Protein AF-A0ABC9C3K4-F1 (afdb_monomer_lite)

Sequence (296 aa):
MNVSYDPIVGNEQPTKSYYQRIADDFHNNKDFESNRSTKSLELRIAAIIKDCMKFQSFYEEIERRHPSGVTYQEHLSEAQARYAKASKGKTCQFIHCWLKVRHSEKFATARINVGSSRPAAKTRDINLNVPAGSQCGSQAEPQCGSQAADDEGQEVGQEKSKTARPPGRKQSKEKLKSREGEDQYMGLMKNFLEMKAQEHAMKKEIWANEMRADEQAKKTKELEESRKLQLEERKLEIEHQRLMWDQEREVMFCDVTKIDEHQRAYVMAKRAELAKAACANVGESTSVGESFVRLE

Secondary structure (DSSP, 8-state):
------TTS-S---HHHHHHHHHHHHHHH-SS-----HHHHHHHHHHHHHHHHHHHHHHHHHHHT--TT--HHHHHHHHHHHHHHTTTTPPPTTHHHHHHHTTSHHHHGGGT--S------S--------PPP------------------------------PPPPPHHHHHHTT--TTSHHHHHHHHHHHHHHHHHHHHHHHHHHHHHHHHHHHHHHHHHHHHHHHHHHHHHHHHHHHHHHHHHHHHHHHH--GGGS-HHHHHHHHHHHHHHHHHHHHHHHHHHHHGGGSS---

Organism: NCBI:txid240449

Structure (mmCIF, N/CA/C/O backbone):
data_AF-A0ABC9C3K4-F1
#
_entry.id   AF-A0ABC9C3K4-F1
#
loop_
_atom_site.group_PDB
_atom_site.id
_atom_site.type_symbol
_atom_site.label_atom_id
_atom_site.label_alt_id
_atom_site.label_comp_id
_atom_site.label_asym_id
_atom_site.label_entity_id
_atom_site.label_seq_id
_atom_site.pdbx_PDB_ins_code
_atom_site.Cartn_x
_atom_site.Cartn_y
_atom_site.Cartn_z
_atom_site.occupancy
_atom_site.B_iso_or_equiv
_atom_site.auth_seq_id
_atom_site.auth_comp_id
_atom_site.auth_asym_id
_atom_site.auth_atom_id
_atom_site.pdbx_PDB_model_num
ATOM 1 N N . MET A 1 1 ? -31.398 -14.346 10.872 1.00 44.16 1 MET A N 1
ATOM 2 C CA . MET A 1 1 ? -32.188 -14.206 12.112 1.00 44.16 1 MET A CA 1
ATOM 3 C C . MET A 1 1 ? -33.614 -13.993 11.661 1.00 44.16 1 MET A C 1
ATOM 5 O O . MET A 1 1 ? -33.909 -12.909 11.179 1.00 44.16 1 MET A O 1
ATOM 9 N N . ASN A 1 2 ? -34.444 -15.029 11.731 1.00 45.66 2 ASN A N 1
ATOM 10 C CA . ASN A 1 2 ? -35.838 -14.957 11.300 1.00 45.66 2 ASN A CA 1
ATOM 11 C C . ASN A 1 2 ? -36.694 -14.562 12.502 1.00 45.66 2 ASN A C 1
ATOM 13 O O . ASN A 1 2 ? -37.429 -15.365 13.059 1.00 45.66 2 ASN A O 1
ATOM 17 N N . VAL A 1 3 ? -36.536 -13.318 12.950 1.00 53.28 3 VAL A N 1
ATOM 18 C CA . VAL A 1 3 ? -37.468 -12.728 13.912 1.00 53.28 3 VAL A CA 1
ATOM 19 C C . VAL A 1 3 ? -38.547 -12.050 13.080 1.00 53.28 3 VAL A C 1
ATOM 21 O O . VAL A 1 3 ? -38.216 -11.273 12.188 1.00 53.28 3 VAL A O 1
ATOM 24 N N . SER A 1 4 ? -39.813 -12.392 13.325 1.00 45.34 4 SER A N 1
ATOM 25 C CA . SER A 1 4 ? -40.953 -11.799 12.619 1.00 45.34 4 SER A CA 1
ATOM 26 C C . SER A 1 4 ? -40.888 -10.266 12.662 1.00 45.34 4 SER A C 1
ATOM 28 O O . SER A 1 4 ? -40.666 -9.690 13.727 1.00 45.34 4 SER A O 1
ATOM 30 N N . TYR A 1 5 ? -41.080 -9.633 11.503 1.00 51.75 5 TYR A N 1
ATOM 31 C CA . TYR A 1 5 ? -41.207 -8.180 11.332 1.00 51.75 5 TYR A CA 1
ATOM 32 C C . TYR A 1 5 ? -42.675 -7.726 11.364 1.00 51.75 5 TYR A C 1
ATOM 34 O O . TYR A 1 5 ? -42.981 -6.605 10.969 1.00 51.75 5 TYR A O 1
ATOM 42 N N . ASP A 1 6 ? -43.586 -8.609 11.786 1.00 48.19 6 ASP A N 1
ATOM 43 C CA . ASP A 1 6 ? -45.019 -8.343 11.811 1.00 48.19 6 ASP A CA 1
ATOM 44 C C . ASP A 1 6 ? -45.365 -7.288 12.884 1.00 48.19 6 ASP A C 1
ATOM 46 O O . ASP A 1 6 ? -45.210 -7.565 14.078 1.00 48.19 6 ASP A O 1
ATOM 50 N N . PRO A 1 7 ? -45.853 -6.094 12.495 1.00 51.03 7 PRO A N 1
ATOM 51 C CA . PRO A 1 7 ? -46.238 -5.041 13.434 1.00 51.03 7 PRO A CA 1
ATOM 52 C C . PRO A 1 7 ? -47.450 -5.414 14.307 1.00 51.03 7 PRO A C 1
ATOM 54 O O . PRO A 1 7 ? -47.715 -4.728 15.293 1.00 51.03 7 PRO A O 1
ATOM 57 N N . ILE A 1 8 ? -48.178 -6.485 13.969 1.00 47.81 8 ILE A N 1
ATOM 58 C CA . ILE A 1 8 ? -49.362 -6.966 14.694 1.00 47.81 8 ILE A CA 1
ATOM 59 C C . ILE A 1 8 ? -48.955 -7.853 15.884 1.00 47.81 8 ILE A C 1
ATOM 61 O O . ILE A 1 8 ? -49.613 -7.850 16.926 1.00 47.81 8 ILE A O 1
ATOM 65 N N . VAL A 1 9 ? -47.831 -8.570 15.785 1.00 50.03 9 VAL A N 1
ATOM 66 C CA . VAL A 1 9 ? -47.288 -9.387 16.881 1.00 50.03 9 VAL A CA 1
ATOM 67 C C . VAL A 1 9 ? -46.387 -8.500 17.741 1.00 50.03 9 VAL A C 1
ATOM 69 O O . VAL A 1 9 ? -45.177 -8.426 17.553 1.00 50.03 9 VAL A O 1
ATOM 72 N N . GLY A 1 10 ? -47.023 -7.783 18.667 1.00 45.50 10 GLY A N 1
ATOM 73 C CA . GLY A 1 10 ? -46.473 -6.663 19.429 1.00 45.50 10 GLY A CA 1
ATOM 74 C C . GLY A 1 10 ? -45.020 -6.766 19.922 1.00 45.50 10 GLY A C 1
ATOM 75 O O . GLY A 1 10 ? -44.546 -7.789 20.420 1.00 45.50 10 GLY A O 1
ATOM 76 N N . ASN A 1 11 ? -44.376 -5.597 19.875 1.00 49.66 11 ASN A N 1
ATOM 77 C CA . ASN A 1 11 ? -43.044 -5.196 20.353 1.00 49.66 11 ASN A CA 1
ATOM 78 C C . ASN A 1 11 ? -42.780 -5.433 21.868 1.00 49.66 11 ASN A C 1
ATOM 80 O O . ASN A 1 11 ? -41.722 -5.084 22.380 1.00 49.66 11 ASN A O 1
ATOM 84 N N . GLU A 1 12 ? -43.730 -6.043 22.583 1.00 49.16 12 GLU A N 1
ATOM 85 C CA . GLU A 1 12 ? -43.778 -6.251 24.041 1.00 49.16 12 GLU A CA 1
ATOM 86 C C . GLU A 1 12 ? -43.581 -7.740 24.402 1.00 49.16 12 GLU A C 1
ATOM 88 O O . GLU A 1 12 ? -44.211 -8.294 25.302 1.00 49.16 12 GLU A O 1
ATOM 93 N N . GLN A 1 13 ? -42.725 -8.449 23.666 1.00 55.06 13 GLN A N 1
ATOM 94 C CA . GLN A 1 13 ? -42.352 -9.812 24.043 1.00 55.06 13 GLN A CA 1
ATOM 95 C C . GLN A 1 13 ? -41.393 -9.743 25.240 1.00 55.06 13 GLN A C 1
ATOM 97 O O . GLN A 1 13 ? -40.360 -9.075 25.127 1.00 55.06 13 GLN A O 1
ATOM 102 N N . PRO A 1 14 ? -41.670 -10.421 26.374 1.00 63.53 14 PRO A N 1
ATOM 103 C CA . PRO A 1 14 ? -40.763 -10.386 27.514 1.00 63.53 14 PRO A CA 1
ATOM 104 C C . PRO A 1 14 ? -39.366 -10.818 27.059 1.00 63.53 14 PRO A C 1
ATOM 106 O O . PRO A 1 14 ? -39.221 -11.824 26.372 1.00 63.53 14 PRO A O 1
ATOM 109 N N . THR A 1 15 ? -38.315 -10.089 27.443 1.00 60.28 15 THR A N 1
ATOM 110 C CA . THR A 1 15 ? -36.929 -10.321 26.980 1.00 60.28 15 THR A CA 1
ATOM 111 C C . THR A 1 15 ? -36.491 -11.788 27.097 1.00 60.28 15 THR A C 1
ATOM 113 O O . THR A 1 15 ? -35.749 -12.299 26.257 1.00 60.28 15 THR A O 1
ATOM 116 N N . LYS A 1 16 ? -37.018 -12.502 28.103 1.00 62.31 16 LYS A N 1
ATOM 117 C CA . LYS A 1 16 ? -36.832 -13.948 28.287 1.00 62.31 16 LYS A CA 1
ATOM 118 C C . LYS A 1 16 ? -37.413 -14.788 27.133 1.00 62.31 16 LYS A C 1
ATOM 120 O O . LYS A 1 16 ? -36.739 -15.713 26.698 1.00 62.31 16 LYS A O 1
ATOM 125 N N . SER A 1 17 ? -38.592 -14.460 26.591 1.00 73.25 17 SER A N 1
ATOM 126 C CA . SER A 1 17 ? -39.189 -15.167 25.441 1.00 73.25 17 SER A CA 1
ATOM 127 C C . SER A 1 17 ? -38.456 -14.885 24.126 1.00 73.25 17 SER A C 1
ATOM 129 O O . SER A 1 17 ? -38.426 -15.733 23.238 1.00 73.25 17 SER A O 1
ATOM 131 N N . TYR A 1 18 ? -37.829 -13.713 23.978 1.00 78.25 18 TYR A N 1
ATOM 132 C CA . TYR A 1 18 ? -37.004 -13.399 22.807 1.00 78.25 18 TYR A CA 1
ATOM 133 C C . TYR A 1 18 ? -35.744 -14.267 22.742 1.00 78.25 18 TYR A C 1
ATOM 135 O O . TYR A 1 18 ? -35.514 -14.941 21.739 1.00 78.25 18 TYR A O 1
ATOM 143 N N . TYR A 1 19 ? -34.951 -14.299 23.817 1.00 82.44 19 TYR A N 1
ATOM 144 C CA . TYR A 1 19 ? -33.742 -15.124 23.830 1.00 82.44 19 TYR A CA 1
ATOM 145 C C . TYR A 1 19 ? -34.053 -16.616 23.842 1.00 82.44 19 TYR A C 1
ATOM 147 O O . TYR A 1 19 ? -33.270 -17.375 23.279 1.00 82.44 19 TYR A O 1
ATOM 155 N N . GLN A 1 20 ? -35.191 -17.030 24.408 1.00 84.81 20 GLN A N 1
ATOM 156 C CA . GLN A 1 20 ? -35.626 -18.421 24.324 1.00 84.81 20 GLN A CA 1
ATOM 157 C C . GLN A 1 20 ? -35.874 -18.841 22.873 1.00 84.81 20 GLN A C 1
ATOM 159 O O . GLN A 1 20 ? -35.292 -19.823 22.438 1.00 84.81 20 GLN A O 1
ATOM 164 N N . ARG A 1 21 ? -36.598 -18.034 22.084 1.00 84.06 21 ARG A N 1
ATOM 165 C CA . ARG A 1 21 ? -36.785 -18.293 20.645 1.00 84.06 21 ARG A CA 1
ATOM 166 C C . ARG A 1 21 ? -35.460 -18.383 19.890 1.00 84.06 21 ARG A C 1
ATOM 168 O O . ARG A 1 21 ? -35.282 -19.268 19.068 1.00 84.06 21 ARG A O 1
ATOM 175 N N . ILE A 1 22 ? -34.508 -17.499 20.197 1.00 83.62 22 ILE A N 1
ATOM 176 C CA . ILE A 1 22 ? -33.168 -17.569 19.596 1.00 83.62 22 ILE A CA 1
ATOM 177 C C . ILE A 1 22 ? -32.429 -18.845 20.014 1.00 83.62 22 ILE A C 1
ATOM 179 O O . ILE A 1 22 ? -31.698 -19.412 19.205 1.00 83.62 22 ILE A O 1
ATOM 183 N N . ALA A 1 23 ? -32.574 -19.279 21.266 1.00 87.19 23 ALA A N 1
ATOM 184 C CA . ALA A 1 23 ? -31.963 -20.509 21.751 1.00 87.19 23 ALA A CA 1
ATOM 185 C C . ALA A 1 23 ? -32.563 -21.739 21.061 1.00 87.19 23 ALA A C 1
ATOM 187 O O . ALA A 1 23 ? -31.809 -22.603 20.614 1.00 87.19 23 ALA A O 1
ATOM 188 N N . ASP A 1 24 ? -33.885 -21.777 20.908 1.00 86.44 24 ASP A N 1
ATOM 189 C CA . ASP A 1 24 ? -34.595 -22.842 20.205 1.00 86.44 24 ASP A CA 1
ATOM 190 C C . ASP A 1 24 ? -34.161 -22.884 18.728 1.00 86.44 24 ASP A C 1
ATOM 192 O O . ASP A 1 24 ? -33.704 -23.919 18.246 1.00 86.44 24 ASP A O 1
ATOM 196 N N . ASP A 1 25 ? -34.156 -21.737 18.036 1.00 86.00 25 ASP A N 1
ATOM 197 C CA . ASP A 1 25 ? -33.650 -21.612 16.661 1.00 86.00 25 ASP A CA 1
ATOM 198 C C . ASP A 1 25 ? -32.184 -22.046 16.536 1.00 86.00 25 ASP A C 1
ATOM 200 O O . ASP A 1 25 ? -31.804 -22.710 15.570 1.00 86.00 25 ASP A O 1
ATOM 204 N N . PHE A 1 26 ? -31.337 -21.678 17.498 1.00 87.25 26 PHE A N 1
ATOM 205 C CA . PHE A 1 26 ? -29.936 -22.086 17.520 1.00 87.25 26 PHE A CA 1
ATOM 206 C C . PHE A 1 26 ? -29.801 -23.604 17.664 1.00 87.25 26 PHE A C 1
ATOM 208 O O . PHE A 1 26 ? -28.981 -24.211 16.980 1.00 87.25 26 PHE A O 1
ATOM 215 N N . HIS A 1 27 ? -30.599 -24.232 18.528 1.00 88.12 27 HIS A N 1
ATOM 216 C CA . HIS A 1 27 ? -30.552 -25.676 18.734 1.00 88.12 27 HIS A CA 1
ATOM 217 C C . HIS A 1 27 ? -31.170 -26.481 17.591 1.00 88.12 27 HIS A C 1
ATOM 219 O O . HIS A 1 27 ? -30.694 -27.586 17.341 1.00 88.12 27 HIS A O 1
ATOM 225 N N . ASN A 1 28 ? -32.143 -25.917 16.877 1.00 88.94 28 ASN A N 1
ATOM 226 C CA . ASN A 1 28 ? -32.756 -26.533 15.702 1.00 88.94 28 ASN A CA 1
ATOM 227 C C . ASN A 1 28 ? -31.859 -26.462 14.455 1.00 88.94 28 ASN A C 1
ATOM 229 O O . ASN A 1 28 ? -31.940 -27.336 13.600 1.00 88.94 28 ASN A O 1
ATOM 233 N N . ASN A 1 29 ? -31.005 -25.436 14.349 1.00 84.44 29 ASN A N 1
ATOM 234 C CA . ASN A 1 29 ? -30.180 -25.181 13.160 1.00 84.44 29 ASN A CA 1
ATOM 235 C C . ASN A 1 29 ? -28.677 -25.450 13.357 1.00 84.44 29 ASN A C 1
ATOM 237 O O . ASN A 1 29 ? -27.891 -25.188 12.446 1.00 84.44 29 ASN A O 1
ATOM 241 N N . LYS A 1 30 ? -28.243 -25.914 14.537 1.00 85.12 30 LYS A N 1
ATOM 242 C CA . LYS A 1 30 ? -26.834 -26.269 14.771 1.00 85.12 30 LYS A CA 1
ATOM 243 C C . LYS A 1 30 ? -26.491 -27.573 14.045 1.00 85.12 30 LYS A C 1
ATOM 245 O O . LYS A 1 30 ? -27.219 -28.554 14.136 1.00 85.12 30 LYS A O 1
ATOM 250 N N . ASP A 1 31 ? -25.334 -27.593 13.403 1.00 89.81 31 ASP A N 1
ATOM 251 C CA . ASP A 1 31 ? -24.697 -28.777 12.818 1.00 89.81 31 ASP A CA 1
ATOM 252 C C . ASP A 1 31 ? -23.664 -29.417 13.770 1.00 89.81 31 ASP A C 1
ATOM 254 O O . ASP A 1 31 ? -23.006 -30.392 13.419 1.00 89.81 31 ASP A O 1
ATOM 258 N N . PHE A 1 32 ? -23.533 -28.886 14.993 1.00 88.75 32 PHE A N 1
ATOM 259 C CA . PHE A 1 32 ? -22.561 -29.318 15.999 1.00 88.75 32 PHE A CA 1
ATOM 260 C C . PHE A 1 32 ? -23.188 -29.556 17.378 1.00 88.75 32 PHE A C 1
ATOM 262 O O . PHE A 1 32 ? -24.219 -28.978 17.743 1.00 88.75 32 PHE A O 1
ATOM 269 N N . GLU A 1 33 ? -22.523 -30.369 18.201 1.00 84.56 33 GLU A N 1
ATOM 270 C CA . GLU A 1 33 ? -22.936 -30.601 19.583 1.00 84.56 33 GLU A CA 1
ATOM 271 C C . GLU A 1 33 ? -22.709 -29.355 20.451 1.00 84.56 33 GLU A C 1
ATOM 273 O O . GLU A 1 33 ? -21.605 -28.831 20.596 1.00 84.56 33 GLU A O 1
ATOM 278 N N . SER A 1 34 ? -23.792 -28.850 21.039 1.00 86.12 34 SER A N 1
ATOM 279 C CA . SER A 1 34 ? -23.776 -27.672 21.905 1.00 86.12 34 SER A CA 1
ATOM 280 C C . SER A 1 34 ? -24.919 -27.736 22.901 1.00 86.12 34 SER A C 1
ATOM 282 O O . SER A 1 34 ? -26.080 -27.866 22.503 1.00 86.12 34 SER A O 1
ATOM 284 N N . ASN A 1 35 ? -24.585 -27.595 24.179 1.00 87.50 35 ASN A N 1
ATOM 285 C CA . ASN A 1 35 ? -25.495 -27.544 25.325 1.00 87.50 35 ASN A CA 1
ATOM 286 C C . ASN A 1 35 ? -25.554 -26.134 25.950 1.00 87.50 35 ASN A C 1
ATOM 288 O O . ASN A 1 35 ? -25.806 -25.979 27.144 1.00 87.50 35 ASN A O 1
ATOM 292 N N . ARG A 1 36 ? -25.266 -25.088 25.161 1.00 85.69 36 ARG A N 1
ATOM 293 C CA . ARG A 1 36 ? -25.289 -23.696 25.637 1.00 85.69 36 ARG A CA 1
ATOM 294 C C . ARG A 1 36 ? -26.679 -23.318 26.132 1.00 85.69 36 ARG A C 1
ATOM 296 O O . ARG A 1 36 ? -27.643 -23.424 25.391 1.00 85.69 36 ARG A O 1
ATOM 303 N N . SER A 1 37 ? -26.757 -22.796 27.352 1.00 90.81 37 SER A N 1
ATOM 304 C CA . SER A 1 37 ? -28.009 -22.267 27.893 1.00 90.81 37 SER A CA 1
ATOM 305 C C . SER A 1 37 ? -28.441 -20.982 27.181 1.00 90.81 37 SER A C 1
ATOM 307 O O . SER A 1 37 ? -27.606 -20.231 26.662 1.00 90.81 37 SER A O 1
ATOM 309 N N . THR A 1 38 ? -29.735 -20.662 27.259 1.00 88.44 38 THR A N 1
ATOM 310 C CA . THR A 1 38 ? -30.315 -19.396 26.782 1.00 88.44 38 THR A CA 1
ATOM 311 C C . THR A 1 38 ? -29.519 -18.184 27.273 1.00 88.44 38 THR A C 1
ATOM 313 O O . THR A 1 38 ? -29.202 -17.286 26.494 1.00 88.44 38 THR A O 1
ATOM 316 N N . LYS A 1 39 ? -29.088 -18.191 28.545 1.00 88.69 39 LYS A N 1
ATOM 317 C CA . LYS A 1 39 ? -28.288 -17.100 29.123 1.00 88.69 39 LYS A CA 1
ATOM 318 C C . LYS A 1 39 ? -26.886 -16.998 28.518 1.00 88.69 39 LYS A C 1
ATOM 320 O O . LYS A 1 39 ? -26.376 -15.898 28.320 1.00 88.69 39 LYS A O 1
ATOM 325 N N . SER A 1 40 ? -26.258 -18.130 28.202 1.00 90.62 40 SER A N 1
ATOM 326 C CA . SER A 1 40 ? -24.957 -18.148 27.524 1.00 90.62 40 SER A CA 1
ATOM 327 C C . SER A 1 40 ? -25.054 -17.570 26.110 1.00 90.62 40 SER A C 1
ATOM 329 O O . SER A 1 40 ? -24.192 -16.790 25.697 1.00 90.62 40 SER A O 1
ATOM 331 N N . LEU A 1 41 ? -26.117 -17.920 25.378 1.00 88.94 41 LEU A N 1
ATOM 332 C CA . LEU A 1 41 ? -26.376 -17.398 24.036 1.00 88.94 41 LEU A CA 1
ATOM 333 C C . LEU A 1 41 ? -26.679 -15.899 24.066 1.00 88.94 41 LEU A C 1
ATOM 335 O O . LEU A 1 41 ? -26.097 -15.157 23.280 1.00 88.94 41 LEU A O 1
ATOM 339 N N . GLU A 1 42 ? -27.497 -15.446 25.016 1.00 88.12 42 GLU A N 1
ATOM 340 C CA . GLU A 1 42 ? -27.771 -14.026 25.255 1.00 88.12 42 GLU A CA 1
ATOM 341 C C . GLU A 1 42 ? -26.473 -13.225 25.440 1.00 88.12 42 GLU A C 1
ATOM 343 O O . GLU A 1 42 ? -26.224 -12.268 24.705 1.00 88.12 42 GLU A O 1
ATOM 348 N N . LEU A 1 43 ? -25.611 -13.637 26.378 1.00 89.50 43 LEU A N 1
ATOM 349 C CA . LEU A 1 43 ? -24.346 -12.943 26.650 1.00 89.50 43 LEU A CA 1
ATOM 350 C C . LEU A 1 43 ? -23.431 -12.919 25.422 1.00 89.50 43 LEU A C 1
ATOM 352 O O . LEU A 1 43 ? -22.780 -11.909 25.142 1.00 89.50 43 LEU A O 1
ATOM 356 N N . ARG A 1 44 ? -23.393 -14.019 24.662 1.00 90.50 44 ARG A N 1
ATOM 357 C CA . ARG A 1 44 ? -22.579 -14.109 23.449 1.00 90.50 44 ARG A CA 1
ATOM 358 C C . ARG A 1 44 ? -23.098 -13.193 22.344 1.00 90.50 44 ARG A C 1
ATOM 360 O O . ARG A 1 44 ? -22.301 -12.508 21.710 1.00 90.50 44 ARG A O 1
ATOM 367 N N . ILE A 1 45 ? -24.409 -13.148 22.129 1.00 88.44 45 ILE A N 1
ATOM 368 C CA . ILE A 1 45 ? -25.034 -12.259 21.144 1.00 88.44 45 ILE A CA 1
ATOM 369 C C . ILE A 1 45 ? -24.815 -10.798 21.537 1.00 88.44 45 ILE A C 1
ATOM 371 O O . ILE A 1 45 ? -24.442 -9.997 20.684 1.00 88.44 45 ILE A O 1
ATOM 375 N N . ALA A 1 46 ? -24.959 -10.457 22.820 1.00 88.50 46 ALA A N 1
ATOM 376 C CA . ALA A 1 46 ? -24.684 -9.111 23.313 1.00 88.50 46 ALA A CA 1
ATOM 377 C C . ALA A 1 46 ? -23.234 -8.679 23.026 1.00 88.50 46 ALA A C 1
ATOM 379 O O . ALA A 1 46 ? -23.005 -7.563 22.558 1.00 88.50 46 ALA A O 1
ATOM 380 N N . ALA A 1 47 ? -22.259 -9.571 23.234 1.00 89.62 47 ALA A N 1
ATOM 381 C CA . ALA A 1 47 ? -20.860 -9.308 22.897 1.00 89.62 47 ALA A CA 1
ATOM 382 C C . ALA A 1 47 ? -20.649 -9.099 21.386 1.00 89.62 47 ALA A C 1
ATOM 384 O O . ALA A 1 47 ? -19.995 -8.135 20.992 1.00 89.62 47 ALA A O 1
ATOM 385 N N . ILE A 1 48 ? -21.251 -9.947 20.542 1.00 90.31 48 ILE A N 1
ATOM 386 C CA . ILE A 1 48 ? -21.175 -9.820 19.077 1.00 90.31 48 ILE A CA 1
ATOM 387 C C . ILE A 1 48 ? -21.759 -8.481 18.621 1.00 90.31 48 ILE A C 1
ATOM 389 O O . ILE A 1 48 ? -21.118 -7.766 17.853 1.00 90.31 48 ILE A O 1
ATOM 393 N N . ILE A 1 49 ? -22.952 -8.122 19.104 1.00 87.94 49 ILE A N 1
ATOM 394 C CA . ILE A 1 49 ? -23.612 -6.859 18.755 1.00 87.94 49 ILE A CA 1
ATOM 395 C C . ILE A 1 49 ? -22.743 -5.678 19.185 1.00 87.94 49 ILE A C 1
ATOM 397 O O . ILE A 1 49 ? -22.530 -4.767 18.390 1.00 87.94 49 ILE A O 1
ATOM 401 N N . LYS A 1 50 ? -22.201 -5.701 20.407 1.00 89.44 50 LYS A N 1
ATOM 402 C CA . LYS A 1 50 ? -21.331 -4.636 20.920 1.00 89.44 50 LYS A CA 1
ATOM 403 C C . LYS A 1 50 ? -20.111 -4.412 20.025 1.00 89.44 50 LYS A C 1
ATOM 405 O O . LYS A 1 50 ? -19.826 -3.270 19.662 1.00 89.44 50 LYS A O 1
ATOM 410 N N . ASP A 1 51 ? -19.424 -5.483 19.642 1.00 89.19 51 ASP A N 1
ATOM 411 C CA . ASP A 1 51 ? -18.260 -5.401 18.758 1.00 89.19 51 ASP A CA 1
ATOM 412 C C . ASP A 1 51 ? -18.651 -4.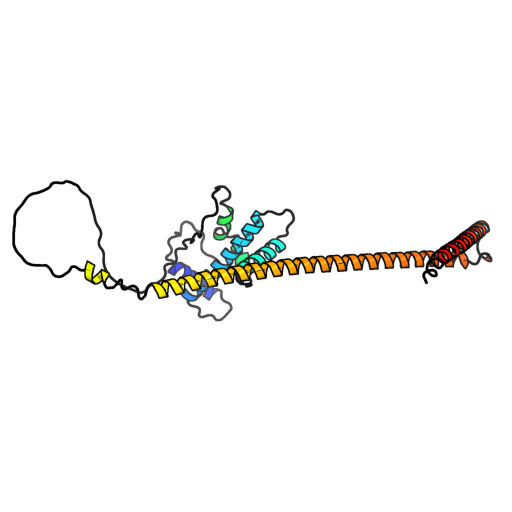932 17.348 1.00 89.19 51 ASP A C 1
ATOM 414 O O . ASP A 1 51 ? -17.982 -4.063 16.783 1.00 89.19 51 ASP A O 1
ATOM 418 N N . CYS A 1 52 ? -19.774 -5.421 16.805 1.00 89.81 52 CYS A N 1
ATOM 419 C CA . CYS A 1 52 ? -20.300 -4.981 15.509 1.00 89.81 52 CYS A CA 1
ATOM 420 C C . CYS A 1 52 ? -20.662 -3.489 15.511 1.00 89.81 52 CYS A C 1
ATOM 422 O O . CYS A 1 52 ? -20.330 -2.787 14.560 1.00 89.81 52 CYS A O 1
ATOM 424 N N . MET A 1 53 ? -21.302 -2.984 16.569 1.00 88.81 53 MET A N 1
ATOM 425 C CA . MET A 1 53 ? -21.671 -1.567 16.698 1.00 88.81 53 MET A CA 1
ATOM 426 C C . MET A 1 53 ? -20.439 -0.672 16.835 1.00 88.81 53 MET A C 1
ATOM 428 O O . MET A 1 53 ? -20.349 0.379 16.202 1.00 88.81 53 MET A O 1
ATOM 432 N N . LYS A 1 54 ? -19.447 -1.107 17.620 1.00 89.88 54 LYS A N 1
ATOM 433 C CA . LYS A 1 54 ? -18.173 -0.394 17.736 1.00 89.88 54 LYS A CA 1
ATOM 434 C C . LYS A 1 54 ? -17.468 -0.319 16.379 1.00 89.88 54 LYS A C 1
ATOM 436 O O . LYS A 1 54 ? -16.989 0.747 16.005 1.00 89.88 54 LYS A O 1
ATOM 441 N N . PHE A 1 55 ? -17.443 -1.413 15.620 1.00 91.00 55 PHE A N 1
ATOM 442 C CA . PHE A 1 55 ? -16.870 -1.418 14.275 1.00 91.00 55 PHE A CA 1
ATOM 443 C C . PHE A 1 55 ? -17.650 -0.517 13.304 1.00 91.00 55 PHE A C 1
ATOM 445 O O . PHE A 1 55 ? -17.039 0.298 12.614 1.00 91.00 55 PHE A O 1
ATOM 452 N N . GLN A 1 56 ? -18.986 -0.596 13.321 1.00 90.31 56 GLN A N 1
ATOM 453 C CA . GLN A 1 56 ? -19.872 0.255 12.521 1.00 90.31 56 GLN A CA 1
ATOM 454 C C . GLN A 1 56 ? -19.573 1.744 12.738 1.00 90.31 56 GLN A C 1
ATOM 456 O O . GLN A 1 56 ? -19.446 2.473 11.761 1.00 90.31 56 GLN A O 1
ATOM 461 N N . SER A 1 57 ? -19.369 2.186 13.985 1.00 88.06 57 SER A N 1
ATOM 462 C CA . SER A 1 57 ? -19.080 3.603 14.259 1.00 88.06 57 SER A CA 1
ATOM 463 C C . SER A 1 57 ? -17.799 4.119 13.589 1.00 88.06 57 SER A C 1
ATOM 465 O O . SER A 1 57 ? -17.773 5.259 13.127 1.00 88.06 57 SER A O 1
ATOM 467 N N . PHE A 1 58 ? -16.752 3.290 13.479 1.00 90.94 58 PHE A N 1
ATOM 468 C CA . PHE A 1 58 ? -15.520 3.675 12.782 1.00 90.94 58 PHE A CA 1
ATOM 469 C C . PHE A 1 58 ? -15.716 3.682 11.273 1.00 90.94 58 PHE A C 1
ATOM 471 O O . PHE A 1 58 ? -15.245 4.588 10.591 1.00 90.94 58 PHE A O 1
ATOM 478 N N . TYR A 1 59 ? -16.419 2.675 10.761 1.00 88.19 59 TYR A N 1
ATOM 479 C CA . TYR A 1 59 ? -16.696 2.554 9.340 1.00 88.19 59 TYR A CA 1
ATOM 480 C C . TYR A 1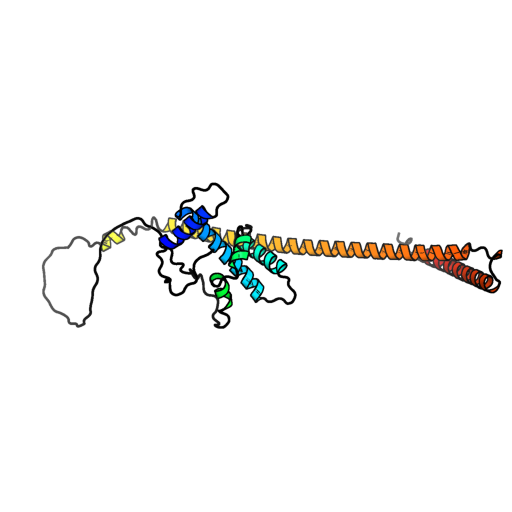 59 ? -17.560 3.727 8.831 1.00 88.19 59 TYR A C 1
ATOM 482 O O . TYR A 1 59 ? -17.242 4.322 7.806 1.00 88.19 59 TYR A O 1
ATOM 490 N N . GLU A 1 60 ? -18.575 4.152 9.587 1.00 87.75 60 GLU A N 1
ATOM 491 C CA . GLU A 1 60 ? -19.383 5.340 9.268 1.00 87.75 60 GLU A CA 1
ATOM 492 C C . GLU A 1 60 ? -18.582 6.643 9.314 1.00 87.75 60 GLU A C 1
ATOM 494 O O . GLU A 1 60 ? -18.836 7.563 8.540 1.00 87.75 60 GLU A O 1
ATOM 499 N N . GLU A 1 61 ? -17.613 6.752 10.224 1.00 87.06 61 GLU A N 1
ATOM 500 C CA . GLU A 1 61 ? -16.728 7.914 10.284 1.00 87.06 61 GLU A CA 1
ATOM 501 C C . GLU A 1 61 ? -15.829 8.020 9.050 1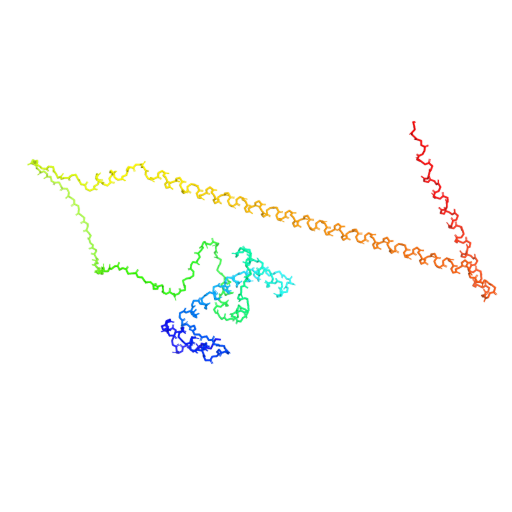.00 87.06 61 GLU A C 1
ATOM 503 O O . GLU A 1 61 ? -15.547 9.120 8.570 1.00 87.06 61 GLU A O 1
ATOM 508 N N . ILE A 1 62 ? -15.404 6.875 8.521 1.00 86.25 62 ILE A N 1
ATOM 509 C CA . ILE A 1 62 ? -14.639 6.799 7.281 1.00 86.25 62 ILE A CA 1
ATOM 510 C C . ILE A 1 62 ? -15.531 7.165 6.097 1.00 86.25 62 ILE A C 1
ATOM 512 O O . ILE A 1 62 ? -15.151 8.054 5.338 1.00 86.25 62 ILE A O 1
ATOM 516 N N . GLU A 1 63 ? -16.726 6.571 5.997 1.00 83.50 63 GLU A N 1
ATOM 517 C CA . GLU A 1 63 ? -17.688 6.901 4.940 1.00 83.50 63 GLU A CA 1
ATOM 518 C C . GLU A 1 63 ? -18.019 8.398 4.933 1.00 83.50 63 GLU A C 1
ATOM 520 O O . GLU A 1 63 ? -17.985 9.003 3.872 1.00 83.50 63 GLU A O 1
ATOM 525 N N . ARG A 1 64 ? -18.229 9.027 6.100 1.00 84.88 64 ARG A N 1
ATOM 526 C CA . ARG A 1 64 ? -18.568 10.459 6.210 1.00 84.88 64 ARG A CA 1
ATOM 527 C C . ARG A 1 64 ? -17.486 11.402 5.687 1.00 84.88 64 ARG A C 1
ATOM 529 O O . ARG A 1 64 ? -17.799 12.523 5.299 1.00 84.88 64 ARG A O 1
ATOM 536 N N . ARG A 1 65 ? -16.212 10.998 5.697 1.00 82.19 65 ARG A N 1
ATOM 537 C CA . ARG A 1 65 ? -15.138 11.828 5.123 1.00 82.19 65 ARG A CA 1
ATOM 538 C C . ARG A 1 65 ? -15.203 11.881 3.594 1.00 82.19 65 ARG A C 1
ATOM 540 O O . ARG A 1 65 ? -14.595 12.780 3.030 1.00 82.19 65 ARG A O 1
ATOM 547 N N . HIS A 1 66 ? -15.923 10.949 2.957 1.00 64.50 66 HIS A N 1
ATOM 548 C CA . HIS A 1 66 ? -16.162 10.861 1.512 1.00 64.50 66 HIS A CA 1
ATOM 549 C C . HIS A 1 66 ? -14.952 11.235 0.620 1.00 64.50 66 HIS A C 1
ATOM 551 O O . HIS A 1 66 ? -15.098 12.079 -0.265 1.00 64.50 66 HIS A O 1
ATOM 557 N N . PRO A 1 67 ? -13.753 10.642 0.802 1.00 66.56 67 PRO A N 1
ATOM 558 C CA . PRO A 1 67 ? -12.672 10.844 -0.157 1.00 66.56 67 PRO A CA 1
ATOM 559 C C . PRO A 1 67 ? -13.041 10.178 -1.493 1.00 66.56 67 PRO A C 1
ATOM 561 O O . PRO A 1 67 ? -13.227 8.962 -1.570 1.00 66.56 67 PRO A O 1
ATOM 564 N N . SER A 1 68 ? -13.187 10.978 -2.549 1.00 63.88 68 SER A N 1
ATOM 565 C CA . SER A 1 68 ? -13.482 10.487 -3.898 1.00 63.88 68 SER A CA 1
ATOM 566 C C . SER A 1 68 ? -12.438 9.460 -4.348 1.00 63.88 68 SER A C 1
ATOM 568 O O . SER A 1 68 ? -11.242 9.725 -4.278 1.00 63.88 68 SER A O 1
ATOM 570 N N . GLY A 1 69 ? -12.893 8.302 -4.835 1.00 65.44 69 GLY A N 1
ATOM 571 C CA . GLY A 1 69 ? -12.030 7.272 -5.426 1.00 65.44 69 GLY A CA 1
ATOM 572 C C . GLY A 1 69 ? -11.522 6.180 -4.478 1.00 65.44 69 GLY A C 1
ATOM 573 O O . GLY A 1 69 ? -10.822 5.289 -4.945 1.00 65.44 69 GLY A O 1
ATOM 574 N N . VAL A 1 70 ? -11.887 6.194 -3.190 1.00 73.19 70 VAL A N 1
ATOM 575 C CA . VAL A 1 70 ? -11.490 5.133 -2.244 1.00 73.19 70 VAL A CA 1
ATOM 576 C C . VAL A 1 70 ? -12.389 3.905 -2.386 1.00 73.19 70 VAL A C 1
ATOM 578 O O . VAL A 1 70 ? -13.621 3.990 -2.384 1.00 73.19 70 VAL A O 1
ATOM 581 N N . THR A 1 71 ? -11.762 2.741 -2.518 1.00 78.88 71 THR A N 1
ATOM 582 C CA . THR A 1 71 ? -12.445 1.460 -2.696 1.00 78.88 71 THR A CA 1
ATOM 583 C C . THR A 1 71 ? -13.072 0.963 -1.388 1.00 78.88 71 THR A C 1
ATOM 585 O O . THR A 1 71 ? -12.635 1.271 -0.277 1.00 78.88 71 THR A O 1
ATOM 588 N N . TYR A 1 72 ? -14.094 0.110 -1.498 1.00 77.94 72 TYR A N 1
ATOM 589 C CA . TYR A 1 72 ? -14.741 -0.519 -0.338 1.00 77.94 72 TYR A CA 1
ATOM 590 C C . TYR A 1 72 ? -13.754 -1.272 0.575 1.00 77.94 72 TYR A C 1
ATOM 592 O O . TYR A 1 72 ? -13.876 -1.249 1.802 1.00 77.94 72 TYR A O 1
ATOM 600 N N . GLN A 1 73 ? -12.763 -1.935 -0.025 1.00 79.38 73 GLN A N 1
ATOM 601 C CA . GLN A 1 73 ? -11.750 -2.702 0.695 1.00 79.38 73 GLN A CA 1
ATOM 602 C C . GLN A 1 73 ? -10.829 -1.794 1.521 1.00 79.38 73 GLN A C 1
ATOM 604 O O . GLN A 1 73 ? -10.456 -2.147 2.643 1.00 79.38 73 GLN A O 1
ATOM 609 N N . GLU A 1 74 ? -10.508 -0.607 1.013 1.00 85.19 74 GLU A N 1
ATOM 610 C CA . GLU A 1 74 ? -9.711 0.390 1.731 1.00 85.19 74 GLU A CA 1
ATOM 611 C C . GLU A 1 74 ? -10.478 0.961 2.927 1.00 85.19 74 GLU A C 1
ATOM 613 O O . GLU A 1 74 ? -9.920 1.031 4.022 1.00 85.19 74 GLU A O 1
ATOM 618 N N . HIS A 1 75 ? -11.780 1.245 2.784 1.00 85.31 75 HIS A N 1
ATOM 619 C CA . HIS A 1 75 ? -12.623 1.627 3.925 1.00 85.31 75 HIS A CA 1
ATOM 620 C C . HIS A 1 75 ? -12.649 0.553 5.016 1.00 85.31 75 HIS A C 1
ATOM 622 O O . HIS A 1 75 ? -12.597 0.866 6.208 1.00 85.31 75 HIS A O 1
ATOM 628 N N . LEU A 1 76 ? -12.713 -0.723 4.626 1.00 86.06 76 LEU A N 1
ATOM 629 C CA . LEU A 1 76 ? -12.706 -1.832 5.575 1.00 86.06 76 LEU A CA 1
ATOM 630 C C . LEU A 1 76 ? -11.363 -1.937 6.312 1.00 86.06 76 LEU A C 1
ATOM 632 O O . LEU A 1 76 ? -11.340 -2.113 7.533 1.00 86.06 76 LEU A O 1
ATOM 636 N N . SER A 1 77 ? -10.264 -1.780 5.576 1.00 86.94 77 SER A N 1
ATOM 637 C CA . SER A 1 77 ? -8.899 -1.847 6.104 1.00 86.94 77 SER A CA 1
ATOM 638 C C . SER A 1 77 ? -8.624 -0.688 7.067 1.00 86.94 77 SER A C 1
ATOM 640 O O . SER A 1 77 ? -8.106 -0.890 8.168 1.00 86.94 77 SER A O 1
ATOM 642 N N . GLU A 1 78 ? -9.063 0.525 6.721 1.00 89.62 78 GLU A N 1
ATOM 643 C CA . GLU A 1 78 ? -8.953 1.684 7.607 1.00 89.62 78 GLU A CA 1
ATOM 644 C C . GLU A 1 78 ? -9.835 1.529 8.861 1.00 89.62 78 GLU A C 1
ATOM 646 O O . GLU A 1 78 ? -9.393 1.830 9.975 1.00 89.62 78 GLU A O 1
ATOM 651 N N . ALA A 1 79 ? -11.057 0.999 8.726 1.00 90.19 79 ALA A N 1
ATOM 652 C CA . ALA A 1 79 ? -11.946 0.758 9.865 1.00 90.19 79 ALA A CA 1
ATOM 653 C C . ALA A 1 79 ? -11.338 -0.251 10.852 1.00 90.19 79 ALA A C 1
ATOM 655 O O . ALA A 1 79 ? -11.404 -0.055 12.069 1.00 90.19 79 ALA A O 1
ATOM 656 N N . GLN A 1 80 ? -10.686 -1.301 10.343 1.00 90.31 80 GLN A N 1
ATOM 657 C CA . GLN A 1 80 ? -9.942 -2.261 11.159 1.00 90.31 80 GLN A CA 1
ATOM 658 C C . GLN A 1 80 ? -8.767 -1.607 11.892 1.00 90.31 80 GLN A C 1
ATOM 660 O O . GLN A 1 80 ? -8.603 -1.845 13.091 1.00 90.31 80 GLN A O 1
ATOM 665 N N . ALA A 1 81 ? -7.990 -0.757 11.217 1.00 90.88 81 ALA A N 1
ATOM 666 C CA . ALA A 1 81 ? -6.876 -0.041 11.837 1.00 90.88 81 ALA A CA 1
ATOM 667 C C . ALA A 1 81 ? -7.353 0.874 12.981 1.00 90.88 81 ALA A C 1
ATOM 669 O O . ALA A 1 81 ? -6.795 0.853 14.084 1.00 90.88 81 ALA A O 1
ATOM 670 N N . ARG A 1 82 ? -8.451 1.616 12.773 1.00 90.94 82 ARG A N 1
ATOM 671 C CA . ARG A 1 82 ? -9.074 2.447 13.822 1.00 90.94 82 ARG A CA 1
ATOM 672 C C . ARG A 1 82 ? -9.589 1.615 14.990 1.00 90.94 82 ARG A C 1
ATOM 674 O O . ARG A 1 82 ? -9.358 1.966 16.150 1.00 90.94 82 ARG A O 1
ATOM 681 N N . TYR A 1 83 ? -10.228 0.483 14.698 1.00 92.50 83 TYR A N 1
ATOM 682 C CA . TYR A 1 83 ? -10.702 -0.439 15.723 1.00 92.50 83 TYR A CA 1
ATOM 683 C C . TYR A 1 83 ? -9.552 -0.995 16.568 1.00 92.50 83 TYR A C 1
ATOM 685 O O . TYR A 1 83 ? -9.663 -1.025 17.798 1.00 92.50 83 TYR A O 1
ATOM 693 N N . ALA A 1 84 ? -8.446 -1.396 15.934 1.00 92.31 84 ALA A N 1
ATOM 694 C CA . ALA A 1 84 ? -7.259 -1.911 16.608 1.00 92.31 84 ALA A CA 1
ATOM 695 C C . ALA A 1 84 ? -6.629 -0.852 17.515 1.00 92.31 84 ALA A C 1
ATOM 697 O O . ALA A 1 84 ? -6.383 -1.122 18.695 1.00 92.31 84 ALA A O 1
ATOM 698 N N . LYS A 1 85 ? -6.488 0.386 17.028 1.00 90.88 85 LYS A N 1
ATOM 699 C CA . LYS A 1 85 ? -6.022 1.524 17.833 1.00 90.88 85 LYS A CA 1
ATOM 700 C C . LYS A 1 85 ? -6.895 1.740 19.076 1.00 90.88 85 LYS A C 1
ATOM 702 O O . LYS A 1 85 ? -6.378 1.900 20.179 1.00 90.88 85 LYS A O 1
ATOM 707 N N . ALA A 1 86 ? -8.218 1.649 18.931 1.00 89.25 86 ALA A N 1
ATOM 708 C CA . ALA A 1 86 ? -9.171 1.777 20.038 1.00 89.25 86 ALA A CA 1
ATOM 709 C C . ALA A 1 86 ? -9.292 0.525 20.933 1.00 89.25 86 ALA A C 1
ATOM 711 O O . ALA A 1 86 ? -9.990 0.554 21.951 1.00 89.25 86 ALA A O 1
ATOM 712 N N . SER A 1 87 ? -8.670 -0.593 20.554 1.00 87.06 87 SER A N 1
ATOM 713 C CA . SER A 1 87 ? -8.804 -1.894 21.227 1.00 87.06 87 SER A CA 1
ATOM 714 C C . SER A 1 87 ? -7.457 -2.478 21.657 1.00 87.06 87 SER A C 1
ATOM 716 O O . SER A 1 87 ? -7.346 -3.689 21.834 1.00 87.06 87 SER A O 1
ATOM 718 N N . LYS A 1 88 ? -6.444 -1.622 21.868 1.00 89.94 88 LYS A N 1
ATOM 719 C CA . LYS A 1 88 ? -5.086 -2.014 22.293 1.00 89.94 88 LYS A CA 1
ATOM 720 C C . LYS A 1 88 ? -4.430 -3.015 21.326 1.00 89.94 88 LYS A C 1
ATOM 722 O O . LYS A 1 88 ? -3.898 -4.033 21.751 1.00 89.94 88 LYS A O 1
ATOM 727 N N . GLY A 1 89 ? -4.550 -2.761 20.025 1.00 87.38 89 GLY A N 1
ATOM 728 C CA . GLY A 1 89 ? -3.988 -3.597 18.960 1.00 87.38 89 GLY A CA 1
ATOM 729 C C . GLY A 1 89 ? -4.843 -4.804 18.562 1.00 87.38 89 GLY A C 1
ATOM 730 O O . GLY A 1 89 ? -4.469 -5.533 17.651 1.00 87.38 89 GLY A O 1
ATOM 731 N N . LYS A 1 90 ? -6.000 -5.035 19.197 1.00 87.38 90 LYS A N 1
ATOM 732 C CA . LYS A 1 90 ? -6.869 -6.173 18.855 1.00 87.38 90 LYS A CA 1
ATOM 733 C C . LYS A 1 90 ? -7.708 -5.892 17.614 1.00 87.38 90 LYS A C 1
ATOM 735 O O . LYS A 1 90 ? -8.422 -4.891 17.560 1.00 87.38 90 LYS A O 1
ATOM 740 N N . THR A 1 91 ? -7.693 -6.819 16.664 1.00 88.06 91 THR A N 1
ATOM 741 C CA . THR A 1 91 ? -8.597 -6.802 15.511 1.00 88.06 91 THR A CA 1
ATOM 742 C C . THR A 1 91 ? -10.037 -7.100 15.941 1.00 88.06 91 THR A C 1
ATOM 744 O O . THR A 1 91 ? -10.291 -7.705 16.988 1.00 88.06 91 THR A O 1
ATOM 747 N N . CYS A 1 92 ? -11.010 -6.640 15.152 1.00 88.12 92 CYS A N 1
ATOM 748 C CA . CYS A 1 92 ? -12.411 -6.972 15.396 1.00 88.12 92 CYS A CA 1
ATOM 749 C C . CYS A 1 92 ? -12.639 -8.459 15.087 1.00 88.12 92 CYS A C 1
ATOM 751 O O . CYS A 1 92 ? -12.441 -8.905 13.959 1.00 88.12 92 CYS A O 1
ATOM 753 N N . GLN A 1 93 ? -13.055 -9.231 16.093 1.00 88.62 93 GLN A N 1
ATOM 754 C CA . GLN A 1 93 ? -13.238 -10.683 15.967 1.00 88.62 93 GLN A CA 1
ATOM 755 C C . GLN A 1 93 ? -14.486 -11.040 15.143 1.00 88.62 93 GLN A C 1
ATOM 757 O O . GLN A 1 93 ? -14.557 -12.099 14.521 1.00 88.62 93 GLN A O 1
ATOM 762 N N . PHE A 1 94 ? -15.473 -10.141 15.106 1.00 91.62 94 PHE A N 1
ATOM 763 C CA . PHE A 1 94 ? -16.804 -10.401 14.553 1.00 91.62 94 PHE A CA 1
ATOM 764 C C . PHE A 1 94 ? -17.095 -9.617 13.267 1.00 91.62 94 PHE A C 1
ATOM 766 O O . PHE A 1 94 ? -18.246 -9.296 12.985 1.00 91.62 94 PHE A O 1
ATOM 773 N N . ILE A 1 95 ? -16.078 -9.338 12.443 1.00 88.88 95 ILE A N 1
ATOM 774 C CA . ILE A 1 95 ? -16.262 -8.626 11.159 1.00 88.88 95 ILE A CA 1
ATOM 775 C C . ILE A 1 95 ? -17.214 -9.384 10.232 1.00 88.88 95 ILE A C 1
ATOM 777 O O . ILE A 1 95 ? -18.090 -8.787 9.614 1.00 88.88 95 ILE A O 1
ATOM 781 N N . HIS A 1 96 ? -17.096 -10.712 10.180 1.00 86.31 96 HIS A N 1
ATOM 782 C CA . HIS A 1 96 ? -18.006 -11.553 9.405 1.00 86.31 96 HIS A CA 1
ATOM 783 C C . HIS A 1 96 ? -19.464 -11.432 9.887 1.00 86.31 96 HIS A C 1
ATOM 785 O O . HIS A 1 96 ? -20.380 -11.452 9.068 1.00 86.31 96 HIS A O 1
ATOM 791 N N . CYS A 1 97 ? -19.695 -11.274 11.199 1.00 88.19 97 CYS A N 1
ATOM 792 C CA . CYS A 1 97 ? -21.027 -11.005 11.741 1.00 88.19 97 CYS A CA 1
ATOM 793 C C . CYS A 1 97 ? -21.501 -9.613 11.322 1.00 88.19 97 CYS A C 1
ATOM 795 O O . CYS A 1 97 ? -22.628 -9.474 10.854 1.00 88.19 97 CYS A O 1
ATOM 797 N N . TRP A 1 98 ? -20.632 -8.607 11.445 1.00 91.00 98 TRP A N 1
ATOM 798 C CA . TRP A 1 98 ? -20.927 -7.230 11.061 1.00 91.00 98 TRP A CA 1
ATOM 799 C C . TRP A 1 98 ? -21.369 -7.125 9.596 1.00 91.00 98 TRP A C 1
ATOM 801 O O . TRP A 1 98 ? -22.405 -6.525 9.326 1.00 91.00 98 TRP A O 1
ATOM 811 N N . LEU A 1 99 ? -20.677 -7.790 8.664 1.00 88.38 99 LEU A N 1
ATOM 812 C CA . LEU A 1 99 ? -21.053 -7.817 7.242 1.00 88.38 99 LEU A CA 1
ATOM 813 C C . LEU A 1 99 ? -22.483 -8.328 7.006 1.00 88.38 99 LEU A C 1
ATOM 815 O O . LEU A 1 99 ? -23.155 -7.849 6.098 1.00 88.38 99 LEU A O 1
ATOM 819 N N . LYS A 1 100 ? -22.970 -9.258 7.839 1.00 84.88 100 LYS A N 1
ATOM 820 C CA . LYS A 1 100 ? -24.342 -9.780 7.749 1.00 84.88 100 LYS A CA 1
ATOM 821 C C . LYS A 1 100 ? -25.388 -8.831 8.337 1.00 84.88 100 LYS A C 1
ATOM 823 O O . LYS A 1 100 ? -26.523 -8.837 7.876 1.00 84.88 100 LYS A O 1
ATOM 828 N N . VAL A 1 101 ? -25.038 -8.044 9.360 1.00 84.19 101 VAL A N 1
ATOM 829 C CA . VAL A 1 101 ? -26.008 -7.212 10.106 1.00 84.19 101 VAL A CA 1
ATOM 830 C C . VAL A 1 101 ? -25.984 -5.729 9.732 1.00 84.19 101 VAL A C 1
ATOM 832 O O . VAL A 1 101 ? -26.962 -5.032 9.995 1.00 84.19 101 VAL A O 1
ATOM 835 N N . ARG A 1 102 ? -24.918 -5.239 9.085 1.00 82.12 102 ARG A N 1
ATOM 836 C CA . ARG A 1 102 ? -24.690 -3.810 8.790 1.00 82.12 102 ARG A CA 1
ATOM 837 C C . ARG A 1 102 ? -25.769 -3.135 7.941 1.00 82.12 102 ARG A C 1
ATOM 839 O O . ARG A 1 102 ? -25.899 -1.920 7.990 1.00 82.12 102 ARG A O 1
ATOM 846 N N . HIS A 1 103 ? -26.521 -3.906 7.157 1.00 80.44 103 HIS A N 1
ATOM 847 C CA . HIS A 1 103 ? -27.604 -3.396 6.310 1.00 80.44 103 HIS A CA 1
ATOM 848 C C . HIS A 1 10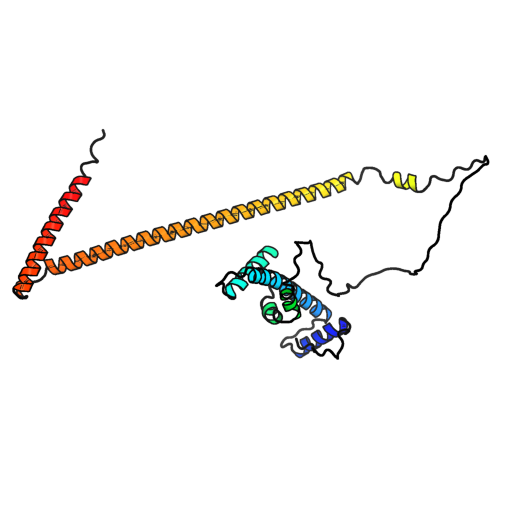3 ? -28.987 -3.498 6.968 1.00 80.44 103 HIS A C 1
ATOM 850 O O . HIS A 1 103 ? -29.974 -3.090 6.368 1.00 80.44 103 HIS A O 1
ATOM 856 N N . SER A 1 104 ? -29.081 -4.034 8.190 1.00 79.00 104 SER A N 1
ATOM 857 C CA . SER A 1 104 ? -30.349 -4.082 8.923 1.00 79.00 104 SER A CA 1
ATOM 858 C C . SER A 1 104 ? -30.718 -2.708 9.485 1.00 79.00 104 SER A C 1
ATOM 860 O O . SER A 1 104 ? -29.842 -1.912 9.821 1.00 79.00 104 SER A O 1
ATOM 862 N N . GLU A 1 105 ? -32.014 -2.436 9.647 1.00 67.81 105 GLU A N 1
ATOM 863 C CA . GLU A 1 105 ? -32.515 -1.129 10.102 1.00 67.81 105 GLU A CA 1
ATOM 864 C C . GLU A 1 105 ? -31.903 -0.668 11.432 1.00 67.81 105 GLU A C 1
ATOM 866 O O . GLU A 1 105 ? -31.597 0.513 11.588 1.00 67.81 105 GLU A O 1
ATOM 871 N N . LYS A 1 106 ? -31.623 -1.609 12.347 1.00 66.38 106 LYS A N 1
ATOM 872 C CA . LYS A 1 106 ? -30.964 -1.350 13.642 1.00 66.38 106 LYS A CA 1
ATOM 873 C C . LYS A 1 106 ? -29.535 -0.810 13.506 1.00 66.38 106 LYS A C 1
ATOM 875 O O . LYS A 1 106 ? -29.052 -0.140 14.412 1.00 66.38 106 LYS A O 1
ATOM 880 N N . PHE A 1 107 ? -28.864 -1.115 12.397 1.00 67.50 107 PHE A N 1
ATOM 881 C CA . PHE A 1 107 ? -27.525 -0.622 12.063 1.00 67.50 107 PHE A CA 1
ATOM 882 C C . PHE A 1 107 ? -27.575 0.532 11.048 1.00 67.50 107 PHE A C 1
ATOM 884 O O . PHE A 1 107 ? -26.614 1.284 10.938 1.00 67.50 107 PHE A O 1
ATOM 891 N N . ALA A 1 108 ? -28.701 0.718 10.349 1.00 60.53 108 ALA A N 1
ATOM 892 C CA . ALA A 1 108 ? -28.910 1.803 9.393 1.00 60.53 108 ALA A CA 1
ATOM 893 C C . ALA A 1 108 ? -29.347 3.129 10.046 1.00 60.53 108 ALA A C 1
ATOM 895 O O . ALA A 1 108 ? -29.106 4.189 9.473 1.00 60.53 108 ALA A O 1
ATOM 896 N N . THR A 1 109 ? -29.947 3.120 11.247 1.00 53.09 109 THR A N 1
ATOM 897 C CA . THR A 1 109 ? -30.472 4.346 11.893 1.00 53.09 109 THR A CA 1
ATOM 898 C C . THR A 1 109 ? -29.388 5.381 12.228 1.00 53.09 109 THR A C 1
ATOM 900 O O . THR A 1 109 ? -29.677 6.573 12.319 1.00 53.09 109 THR A O 1
ATOM 903 N N . ALA A 1 110 ? -28.124 4.967 12.351 1.00 51.41 110 ALA A N 1
ATOM 904 C CA . ALA A 1 110 ? -26.998 5.885 12.526 1.00 51.41 110 ALA A CA 1
ATOM 905 C C . ALA A 1 110 ? -26.696 6.725 11.265 1.00 51.41 110 ALA A C 1
ATOM 907 O O . ALA A 1 110 ? -26.118 7.807 11.375 1.00 51.41 110 ALA A O 1
ATOM 908 N N . ARG A 1 111 ? -27.180 6.303 10.085 1.00 48.44 111 ARG A N 1
ATOM 909 C CA . ARG A 1 111 ? -27.073 7.056 8.824 1.00 48.44 111 ARG A CA 1
ATOM 910 C C . ARG A 1 111 ? -28.132 8.154 8.656 1.00 48.44 111 ARG A C 1
ATOM 912 O O . ARG A 1 111 ? -27.926 9.038 7.836 1.00 48.44 111 ARG A O 1
ATOM 919 N N . ILE A 1 112 ? -29.243 8.127 9.404 1.00 45.97 112 ILE A N 1
ATOM 920 C CA . ILE A 1 112 ? -30.412 9.007 9.165 1.00 45.97 112 ILE A CA 1
ATOM 921 C C . ILE A 1 112 ? -30.343 10.335 9.949 1.00 45.97 112 ILE A C 1
ATOM 923 O O . ILE A 1 112 ? -30.989 11.306 9.571 1.00 45.97 112 ILE A O 1
ATOM 927 N N . ASN A 1 113 ? -29.488 10.465 10.971 1.00 42.31 113 ASN A N 1
ATOM 928 C CA . ASN A 1 113 ? -29.329 11.720 11.732 1.00 42.31 113 ASN A CA 1
ATOM 929 C C . ASN A 1 113 ? -28.448 12.775 11.021 1.00 42.31 113 ASN A C 1
ATOM 931 O O . ASN A 1 113 ? -27.693 13.511 11.658 1.00 42.31 113 ASN A O 1
ATOM 935 N N . VAL A 1 114 ? -28.537 12.858 9.693 1.00 43.44 114 VAL A N 1
ATOM 936 C CA . VAL A 1 114 ? -27.919 13.904 8.871 1.00 43.44 114 VAL A CA 1
ATOM 937 C C . VAL A 1 114 ? -28.891 15.085 8.831 1.00 43.44 114 VAL A C 1
ATOM 939 O O . VAL A 1 114 ? -29.741 15.171 7.954 1.00 43.44 114 VAL A O 1
ATOM 942 N N . GLY A 1 115 ? -28.826 15.979 9.821 1.00 35.75 115 GLY A N 1
ATOM 943 C CA . GLY A 1 115 ? -29.625 17.212 9.772 1.00 35.75 115 GLY A CA 1
ATOM 944 C C . GLY A 1 115 ? -29.652 18.086 11.023 1.00 35.75 115 GLY A C 1
ATOM 945 O O . GLY A 1 115 ? -29.921 19.277 10.908 1.00 35.75 115 GLY A O 1
ATOM 946 N N . SER A 1 116 ? -29.335 17.568 12.214 1.00 30.94 116 SER A N 1
ATOM 947 C CA . SER A 1 116 ? -29.312 18.397 13.430 1.00 30.94 116 SER A CA 1
ATOM 948 C C . SER A 1 116 ? -27.886 18.593 13.935 1.00 30.94 116 SER A C 1
ATOM 950 O O . SER A 1 116 ? -27.285 17.717 14.554 1.00 30.94 116 SER A O 1
ATOM 952 N N . SER A 1 117 ? -27.341 19.770 13.635 1.00 40.69 117 SER A N 1
ATOM 953 C CA . SER A 1 117 ? -26.115 20.295 14.229 1.00 40.69 117 SER A CA 1
ATOM 954 C C . SER A 1 117 ? -26.240 20.346 15.756 1.00 40.69 117 SER A C 1
ATOM 956 O O . SER A 1 117 ? -27.100 21.053 16.279 1.00 40.69 117 SER A O 1
ATOM 958 N N . ARG A 1 118 ? -25.366 19.637 16.485 1.00 31.22 118 ARG A N 1
ATOM 959 C CA . ARG A 1 118 ? -24.913 20.047 17.827 1.00 31.22 118 ARG A CA 1
ATOM 960 C C . ARG A 1 118 ? -23.571 19.396 18.196 1.00 31.22 118 ARG A C 1
ATOM 962 O O . ARG A 1 118 ? -23.306 18.269 17.778 1.00 31.22 118 ARG A O 1
ATOM 969 N N . PRO A 1 119 ? -22.713 20.112 18.948 1.00 38.81 119 PRO A N 1
ATOM 970 C CA . PRO A 1 119 ? -21.301 19.797 19.093 1.00 38.81 119 PRO A CA 1
ATOM 971 C C . PRO A 1 119 ? -21.069 18.649 20.078 1.00 38.81 119 PRO A C 1
ATOM 973 O O . PRO A 1 119 ? -21.933 18.308 20.886 1.00 38.81 119 PRO A O 1
ATOM 976 N N . ALA A 1 120 ? -19.867 18.076 19.990 1.00 45.47 120 ALA A N 1
ATOM 977 C CA . ALA A 1 120 ? -19.352 16.993 20.816 1.00 45.47 120 ALA A CA 1
ATOM 978 C C . ALA A 1 120 ? -19.767 17.110 22.295 1.00 45.47 120 ALA A C 1
ATOM 980 O O . ALA A 1 120 ? -19.275 17.960 23.036 1.00 45.47 120 ALA A O 1
ATOM 981 N N . ALA A 1 121 ? -20.644 16.204 22.727 1.00 34.00 121 ALA A N 1
ATOM 982 C CA . ALA A 1 121 ? -20.972 15.982 24.124 1.00 34.00 121 ALA A CA 1
ATOM 983 C C . ALA A 1 121 ? -20.574 14.555 24.514 1.00 34.00 121 ALA A C 1
ATOM 985 O O . ALA A 1 121 ? -20.878 13.585 23.819 1.00 34.00 121 ALA A O 1
ATOM 986 N N . LYS A 1 122 ? -19.855 14.487 25.636 1.00 38.09 122 LYS A N 1
ATOM 987 C CA . LYS A 1 122 ? -19.473 13.313 26.422 1.00 38.09 122 LYS A CA 1
ATOM 988 C C . LYS A 1 122 ? -20.495 12.170 26.366 1.00 38.09 122 LYS A C 1
ATOM 990 O O . LYS A 1 122 ? -21.690 12.409 26.484 1.00 38.09 122 LYS A O 1
ATOM 995 N N . THR A 1 123 ? -19.960 10.949 26.265 1.00 46.25 123 THR A N 1
ATOM 996 C CA . THR A 1 123 ? -20.549 9.664 26.687 1.00 46.25 123 THR A CA 1
ATOM 997 C C . THR A 1 123 ? -22.080 9.613 26.707 1.00 46.25 123 THR A C 1
ATOM 999 O O . THR A 1 123 ? -22.722 9.890 27.716 1.00 46.25 123 THR A O 1
ATOM 1002 N N . ARG A 1 124 ? -22.680 9.204 25.588 1.00 33.06 124 ARG A N 1
ATOM 1003 C CA . ARG A 1 124 ? -24.043 8.675 25.625 1.00 33.06 124 ARG A CA 1
ATOM 1004 C C . ARG A 1 124 ? -23.947 7.199 25.982 1.00 33.06 124 ARG A C 1
ATOM 1006 O O . ARG A 1 124 ? -23.622 6.381 25.125 1.00 33.06 124 ARG A O 1
ATOM 1013 N N . ASP A 1 125 ? -24.227 6.882 27.241 1.00 33.88 125 ASP A N 1
ATOM 1014 C CA . ASP A 1 125 ? -24.762 5.572 27.591 1.00 33.88 125 ASP A CA 1
ATOM 1015 C C . ASP A 1 125 ? -26.049 5.393 26.782 1.00 33.88 125 ASP A C 1
ATOM 1017 O O . ASP A 1 125 ? -27.073 6.030 27.034 1.00 33.88 125 ASP A O 1
ATOM 1021 N N . ILE A 1 126 ? -25.964 4.594 25.720 1.00 41.12 126 ILE A N 1
ATOM 1022 C CA . ILE A 1 126 ? -27.133 4.186 24.952 1.00 41.12 126 ILE A CA 1
ATOM 1023 C C . ILE A 1 126 ? -27.829 3.126 25.798 1.00 41.12 126 ILE A C 1
ATOM 1025 O O . ILE A 1 126 ? -27.331 2.013 25.967 1.00 41.12 126 ILE A O 1
ATOM 1029 N N . ASN A 1 127 ? -28.965 3.523 26.364 1.00 32.16 127 ASN A N 1
ATOM 1030 C CA . ASN A 1 127 ? -29.852 2.698 27.165 1.00 32.16 127 ASN A CA 1
ATOM 1031 C C . ASN A 1 127 ? -30.414 1.562 26.290 1.00 32.16 127 ASN A C 1
ATOM 1033 O O . ASN A 1 127 ? -31.383 1.731 25.554 1.00 32.16 127 ASN A O 1
ATOM 1037 N N . LEU A 1 128 ? -29.742 0.412 26.323 1.00 38.19 128 LEU A N 1
ATOM 1038 C CA . LEU A 1 128 ? -30.307 -0.863 25.906 1.00 38.19 128 LEU A CA 1
ATOM 1039 C C . LEU A 1 128 ? -31.016 -1.433 27.130 1.00 38.19 128 LEU A C 1
ATOM 1041 O O . LEU A 1 128 ? -30.371 -1.711 28.139 1.00 38.19 128 LEU A O 1
ATOM 1045 N N . ASN A 1 129 ? -32.333 -1.597 27.031 1.00 37.16 129 ASN A N 1
ATOM 1046 C CA . ASN A 1 129 ? -33.156 -2.219 28.059 1.00 37.16 129 ASN A CA 1
ATOM 1047 C C . ASN A 1 129 ? -32.686 -3.670 28.300 1.00 37.16 129 ASN A C 1
ATOM 1049 O O . ASN A 1 129 ? -33.085 -4.604 27.604 1.00 37.16 129 ASN A O 1
ATOM 1053 N N . VAL A 1 130 ? -31.776 -3.838 29.261 1.00 33.25 130 VAL A N 1
ATOM 1054 C CA . VAL A 1 130 ? -31.271 -5.111 29.782 1.00 33.25 130 VAL A CA 1
ATOM 1055 C C . VAL A 1 130 ? -31.251 -4.974 31.306 1.00 33.25 130 VAL A C 1
ATOM 1057 O O . VAL A 1 130 ? -30.371 -4.296 31.839 1.00 33.25 130 VAL A O 1
ATOM 1060 N N . PRO A 1 131 ? -32.197 -5.583 32.043 1.00 36.38 131 PRO A N 1
ATOM 1061 C CA . PRO A 1 131 ? -32.167 -5.541 33.495 1.00 36.38 131 PRO A CA 1
ATOM 1062 C C . PRO A 1 131 ? -31.084 -6.490 34.011 1.00 36.38 131 PRO A C 1
ATOM 1064 O O . PRO A 1 131 ? -31.109 -7.698 33.758 1.00 36.38 131 PRO A O 1
ATOM 1067 N N . ALA A 1 132 ? -30.139 -5.934 34.763 1.00 31.53 132 ALA A N 1
ATOM 1068 C CA . ALA A 1 132 ? -29.262 -6.693 35.637 1.00 31.53 132 ALA A CA 1
ATOM 1069 C C . ALA A 1 132 ? -30.100 -7.352 36.753 1.00 31.53 132 ALA A C 1
ATOM 1071 O O . ALA A 1 132 ? -30.782 -6.661 37.506 1.00 31.53 132 ALA A O 1
ATOM 1072 N N . GLY A 1 133 ? -30.050 -8.683 36.875 1.00 28.56 133 GLY A N 1
ATOM 1073 C CA . GLY A 1 133 ? -30.365 -9.358 38.143 1.00 28.56 133 GLY A CA 1
ATOM 1074 C C . GLY A 1 133 ? -29.153 -9.184 39.066 1.00 28.56 133 GLY A C 1
ATOM 1075 O O . GLY A 1 133 ? -28.042 -9.466 38.630 1.00 28.56 133 GLY A O 1
ATOM 1076 N N . SER A 1 134 ? -29.246 -8.514 40.216 1.00 35.16 134 SER A N 1
ATOM 1077 C CA . SER A 1 134 ? -30.026 -8.778 41.442 1.00 35.16 134 SER A CA 1
ATOM 1078 C C . SER A 1 134 ? -29.252 -9.637 42.446 1.00 35.16 134 SER A C 1
ATOM 1080 O O . SER A 1 134 ? -28.995 -10.808 42.184 1.00 35.16 134 SER A O 1
ATOM 1082 N N . GLN A 1 135 ? -28.925 -9.029 43.592 1.00 29.22 135 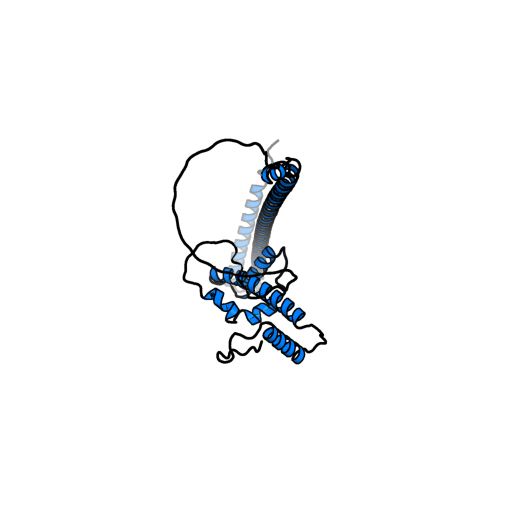GLN A N 1
ATOM 1083 C CA . GLN A 1 135 ? -29.328 -9.444 44.950 1.00 29.22 135 GLN A CA 1
ATOM 1084 C C . GLN A 1 135 ? -29.207 -8.191 45.853 1.00 29.22 135 GLN A C 1
ATOM 1086 O O . GLN A 1 135 ? -28.171 -7.538 45.833 1.00 29.22 135 GLN A O 1
ATOM 1091 N N . CYS A 1 136 ? -30.320 -7.644 46.371 1.00 24.31 136 CYS A N 1
ATOM 1092 C CA . CYS A 1 136 ? -31.045 -7.998 47.617 1.00 24.31 136 CYS A CA 1
ATOM 1093 C C . CYS A 1 136 ? -30.434 -7.266 48.832 1.00 24.31 136 CYS A C 1
ATOM 1095 O O . CYS A 1 136 ? -29.222 -7.287 48.980 1.00 24.31 136 CYS A O 1
ATOM 1097 N N . GLY A 1 137 ? -31.136 -6.591 49.744 1.00 24.08 137 GLY A N 1
ATOM 1098 C CA . GLY A 1 137 ? -32.543 -6.228 49.981 1.00 24.08 137 GLY A CA 1
ATOM 1099 C C . GLY A 1 137 ? -32.513 -4.902 50.783 1.00 24.08 137 GLY A C 1
ATOM 1100 O O . GLY A 1 137 ? -31.441 -4.346 50.992 1.00 24.08 137 GLY A O 1
ATOM 1101 N N . SER A 1 138 ? -33.575 -4.264 51.253 1.00 27.27 138 SER A N 1
ATOM 1102 C CA . SER A 1 138 ? -34.919 -4.685 51.625 1.00 27.27 138 SER A CA 1
ATOM 1103 C C . SER A 1 138 ? -35.750 -3.404 51.813 1.00 27.27 138 SER A C 1
ATOM 1105 O O . SER A 1 138 ? -35.179 -2.402 52.225 1.00 27.27 138 SER A O 1
ATOM 1107 N N . GLN A 1 139 ? -37.061 -3.489 51.540 1.00 24.89 139 GLN A N 1
ATOM 1108 C CA . GLN A 1 139 ? -38.190 -2.874 52.278 1.00 24.89 139 GLN A CA 1
ATOM 1109 C C . GLN A 1 139 ? -38.086 -1.386 52.698 1.00 24.89 139 GLN A C 1
ATOM 1111 O O . GLN A 1 139 ? -37.161 -0.979 53.378 1.00 24.89 139 GLN A O 1
ATOM 1116 N N . ALA A 1 140 ? -39.054 -0.504 52.479 1.00 27.03 140 ALA A N 1
ATOM 1117 C CA . ALA A 1 140 ? -40.416 -0.600 51.990 1.00 27.03 140 ALA A CA 1
ATOM 1118 C C . ALA A 1 140 ? -40.869 0.825 51.604 1.00 27.03 140 ALA A C 1
ATOM 1120 O O . ALA A 1 140 ? -40.384 1.816 52.148 1.00 27.03 140 ALA A O 1
ATOM 1121 N N . GLU A 1 141 ? -41.801 0.878 50.660 1.00 25.33 141 GLU A N 1
ATOM 1122 C CA . GLU A 1 141 ? -42.771 1.953 50.401 1.00 25.33 141 GLU A CA 1
ATOM 1123 C C . GLU A 1 141 ? -43.540 2.400 51.678 1.00 25.33 141 GLU A C 1
ATOM 1125 O O . GLU A 1 141 ? -43.462 1.677 52.676 1.00 25.33 141 GLU A O 1
ATOM 1130 N N . PRO A 1 142 ? -44.346 3.495 51.689 1.00 31.34 142 PRO A N 1
ATOM 1131 C CA . PRO A 1 142 ? -44.935 4.189 50.539 1.00 31.34 142 PRO A CA 1
ATOM 1132 C C . PRO A 1 142 ? -44.904 5.732 50.559 1.00 31.34 142 PRO A C 1
ATOM 1134 O O . PRO A 1 142 ? -44.473 6.406 51.490 1.00 31.34 142 PRO A O 1
ATOM 1137 N N . GLN A 1 143 ? -45.391 6.219 49.422 1.00 24.20 143 GLN A N 1
ATOM 1138 C CA . GLN A 1 143 ? -45.618 7.566 48.917 1.00 24.20 143 GLN A CA 1
ATOM 1139 C C . GLN A 1 143 ? -46.548 8.486 49.730 1.00 24.20 143 GLN A C 1
ATOM 1141 O O . GLN A 1 143 ? -47.364 8.042 50.532 1.00 24.20 143 GLN A O 1
ATOM 1146 N N . CYS A 1 144 ? -46.549 9.738 49.242 1.00 21.58 144 CYS A N 1
ATOM 1147 C CA . CYS A 1 144 ? -47.646 10.716 49.228 1.00 21.58 144 CYS A CA 1
ATOM 1148 C C . CYS A 1 144 ? -47.722 11.575 50.498 1.00 21.58 144 CYS A C 1
ATOM 1150 O O . CYS A 1 144 ? -47.702 11.058 51.602 1.00 21.58 144 CYS A O 1
ATOM 1152 N N . GLY A 1 145 ? -47.806 12.899 50.458 1.00 22.50 145 GLY A N 1
ATOM 1153 C CA . GLY A 1 145 ? -48.001 13.879 49.396 1.00 22.50 145 GLY A CA 1
ATOM 1154 C C . GLY A 1 145 ? -48.365 15.208 50.076 1.00 22.50 145 GLY A C 1
ATOM 1155 O O . GLY A 1 145 ? -48.733 15.198 51.247 1.00 22.50 145 GLY A O 1
ATOM 1156 N N . SER A 1 146 ? -48.293 16.309 49.320 1.00 25.83 146 SER A N 1
ATOM 1157 C CA . SER A 1 146 ? -49.012 17.579 49.570 1.00 25.83 146 SER A CA 1
ATOM 1158 C C . SER A 1 146 ? -48.545 18.401 50.792 1.00 25.83 146 SER A C 1
ATOM 1160 O O . SER A 1 146 ? -48.655 17.974 51.929 1.00 25.83 146 SER A O 1
ATOM 1162 N N . GLN A 1 147 ? -47.846 19.522 50.584 1.00 24.45 147 GLN A N 1
ATOM 1163 C CA . GLN A 1 147 ? -48.377 20.890 50.384 1.00 24.45 147 GLN A CA 1
ATOM 1164 C C . GLN A 1 147 ? -48.829 21.618 51.668 1.00 24.45 147 GLN A C 1
ATOM 1166 O O . GLN A 1 147 ? -49.430 21.018 52.548 1.00 24.45 147 GLN A O 1
ATOM 1171 N N . ALA A 1 148 ? -48.622 22.945 51.627 1.00 24.42 148 ALA A N 1
ATOM 1172 C CA . ALA A 1 148 ? -49.087 24.026 52.514 1.00 24.42 148 ALA A CA 1
ATOM 1173 C C . ALA A 1 148 ? -48.111 24.389 53.655 1.00 24.42 148 ALA A C 1
ATOM 1175 O O . ALA A 1 148 ? -47.784 23.554 54.490 1.00 24.42 148 ALA A O 1
ATOM 1176 N N . ALA A 1 149 ? -47.436 25.541 53.539 1.00 26.70 149 ALA A N 1
ATOM 1177 C CA . ALA A 1 149 ? -47.900 26.896 53.918 1.00 26.70 149 ALA A CA 1
ATOM 1178 C C . ALA A 1 149 ? -47.516 27.145 55.389 1.00 26.70 149 ALA A C 1
ATOM 1180 O O . ALA A 1 149 ? -47.944 26.406 56.266 1.00 26.70 149 ALA A O 1
ATOM 1181 N N . ASP A 1 150 ? -46.455 27.909 55.637 1.00 24.33 150 ASP A N 1
ATOM 1182 C CA . ASP A 1 150 ? -46.411 29.379 55.763 1.00 24.33 150 ASP A CA 1
ATOM 1183 C C . ASP A 1 150 ? -46.648 29.819 57.214 1.00 24.33 150 ASP A C 1
ATOM 1185 O O . ASP A 1 150 ? -47.432 29.209 57.935 1.00 24.33 150 ASP A O 1
ATOM 1189 N N . ASP A 1 151 ? -45.970 30.920 57.553 1.00 28.69 151 ASP A N 1
ATOM 1190 C CA . ASP A 1 151 ? -46.297 31.880 58.618 1.00 28.69 151 ASP A CA 1
ATOM 1191 C C . ASP A 1 151 ? -45.915 31.471 60.059 1.00 28.69 151 ASP A C 1
ATOM 1193 O O . ASP A 1 151 ? -46.452 30.532 60.636 1.00 28.69 151 ASP A O 1
ATOM 1197 N N . GLU A 1 152 ? -44.817 31.977 60.635 1.00 27.50 152 GLU A N 1
ATOM 1198 C CA . GLU A 1 152 ? -44.533 33.338 61.160 1.00 27.50 152 GLU A CA 1
ATOM 1199 C C . GLU A 1 152 ? -44.765 33.455 62.681 1.00 27.50 152 GLU A C 1
ATOM 1201 O O . GLU A 1 152 ? -45.655 32.836 63.254 1.00 27.50 152 GLU A O 1
ATOM 1206 N N . GLY A 1 153 ? -43.929 34.290 63.317 1.00 27.14 153 GLY A N 1
ATOM 1207 C CA . GLY A 1 153 ? -44.204 34.957 64.600 1.00 27.14 153 GLY A CA 1
ATOM 1208 C C . GLY A 1 153 ? -43.742 34.226 65.870 1.00 27.14 153 GLY A C 1
ATOM 1209 O O . GLY A 1 153 ? -44.411 33.321 66.349 1.00 27.14 153 GLY A O 1
ATOM 1210 N N . GLN A 1 154 ? -42.527 34.469 66.384 1.00 29.34 154 GLN A N 1
ATOM 1211 C CA . GLN A 1 154 ? -42.177 35.455 67.442 1.00 29.34 154 GLN A CA 1
ATOM 1212 C C . GLN A 1 154 ? -42.912 35.278 68.792 1.00 29.34 154 GLN A C 1
ATOM 1214 O O . GLN A 1 154 ? -44.120 35.427 68.871 1.00 29.34 154 GLN A O 1
ATOM 1219 N N . GLU A 1 155 ? -42.190 34.840 69.843 1.00 28.77 155 GLU A N 1
ATOM 1220 C CA . GLU A 1 155 ? -41.723 35.646 71.013 1.00 28.77 155 GLU A CA 1
ATOM 1221 C C . GLU A 1 155 ? -42.832 35.826 72.089 1.00 28.77 155 GLU A C 1
ATOM 1223 O O . GLU A 1 155 ? -43.944 36.200 71.768 1.00 28.77 155 GLU A O 1
ATOM 1228 N N . VAL A 1 156 ? -42.695 35.529 73.392 1.00 29.67 156 VAL A N 1
ATOM 1229 C CA . VAL A 1 156 ? -41.725 35.997 74.403 1.00 29.67 156 VAL A CA 1
ATOM 1230 C C . VAL A 1 156 ? -41.855 35.150 75.697 1.00 29.67 156 VAL A C 1
ATOM 1232 O O . VAL A 1 156 ? -42.963 34.900 76.157 1.00 29.67 156 VAL A O 1
ATOM 1235 N N . GLY A 1 157 ? -40.717 34.828 76.337 1.00 29.03 157 GLY A N 1
ATOM 1236 C CA . GLY A 1 157 ? -40.501 34.901 77.800 1.00 29.03 157 GLY A CA 1
ATOM 1237 C C . GLY A 1 157 ? -40.983 33.777 78.736 1.00 29.03 157 GLY A C 1
ATOM 1238 O O . GLY A 1 157 ? -42.171 33.645 78.986 1.00 29.03 157 GLY A O 1
ATOM 1239 N N . GLN A 1 158 ? -40.044 33.089 79.406 1.00 31.44 158 GLN A N 1
ATOM 1240 C CA . GLN A 1 158 ? -39.825 33.159 80.871 1.00 31.44 158 GLN A CA 1
ATOM 1241 C C . GLN A 1 158 ? -38.793 32.121 81.368 1.00 31.44 158 GLN A C 1
ATOM 1243 O O . GLN A 1 158 ? -38.544 31.084 80.763 1.00 31.44 158 GLN A O 1
ATOM 1248 N N . GLU A 1 159 ? -38.128 32.489 82.461 1.00 32.47 159 GLU A N 1
ATOM 1249 C CA . GLU A 1 159 ? -36.894 31.942 83.029 1.00 32.47 159 GLU A CA 1
ATOM 1250 C C . GLU A 1 159 ? -36.977 30.568 83.741 1.00 32.47 159 GLU A C 1
ATOM 1252 O O . GLU A 1 159 ? -37.951 30.247 84.411 1.00 32.47 159 GLU A O 1
ATOM 1257 N N . LYS A 1 160 ? -35.803 29.901 83.759 1.00 39.16 160 LYS A N 1
ATOM 1258 C CA . LYS A 1 160 ? -35.230 28.999 84.795 1.00 39.16 160 LYS A CA 1
ATOM 1259 C C . LYS A 1 160 ? -35.768 27.561 84.927 1.00 39.16 160 LYS A C 1
ATOM 1261 O O . LYS A 1 160 ? -36.754 27.294 85.597 1.00 39.16 160 LYS A O 1
ATOM 1266 N N . SER A 1 161 ? -34.938 26.593 84.518 1.00 34.50 161 SER A N 1
ATOM 1267 C CA . SER A 1 161 ? -34.401 25.547 85.418 1.00 34.50 161 SER A CA 1
ATOM 1268 C C . SER A 1 161 ? -33.370 24.652 84.707 1.00 34.50 161 SER A C 1
ATOM 1270 O O . SER A 1 161 ? -33.408 24.425 83.502 1.00 34.50 161 SER A O 1
ATOM 1272 N N . LYS A 1 162 ? -32.376 24.199 85.475 1.00 49.06 162 LYS A N 1
ATOM 1273 C CA . LYS A 1 162 ? -31.212 23.424 85.035 1.00 49.06 162 LYS A CA 1
ATOM 1274 C C . LYS A 1 162 ? -31.606 21.977 84.718 1.00 49.06 162 LYS A C 1
ATOM 1276 O O . LYS A 1 162 ? -31.966 21.262 85.640 1.00 49.06 162 LYS A O 1
ATOM 1281 N N . THR A 1 163 ? -31.396 21.522 83.483 1.00 41.81 163 THR A N 1
ATOM 1282 C CA . THR A 1 163 ? -30.857 20.181 83.171 1.00 41.81 163 THR A CA 1
ATOM 1283 C C . THR A 1 163 ? -30.120 20.258 81.828 1.00 41.81 163 THR A C 1
ATOM 1285 O O . THR A 1 163 ? -30.709 20.564 80.793 1.00 41.81 163 THR A O 1
ATOM 1288 N N . ALA A 1 164 ? -28.801 20.046 81.823 1.00 41.75 164 ALA A N 1
ATOM 1289 C CA . ALA A 1 164 ? -28.047 19.950 80.575 1.00 41.75 164 ALA A CA 1
ATOM 1290 C C . ALA A 1 164 ? -28.384 18.610 79.901 1.00 41.75 164 ALA A C 1
ATOM 1292 O O . ALA A 1 164 ? -28.127 17.547 80.465 1.00 41.75 164 ALA A O 1
ATOM 1293 N N . ARG A 1 165 ? -28.981 18.657 78.704 1.00 52.88 165 ARG A N 1
ATOM 1294 C CA . ARG A 1 165 ? -29.164 17.479 77.839 1.00 52.88 165 ARG A CA 1
ATOM 1295 C C . ARG A 1 165 ? -27.791 16.891 77.466 1.00 52.88 165 ARG A C 1
ATOM 1297 O O . ARG A 1 165 ? -26.851 17.667 77.283 1.00 52.88 165 ARG A O 1
ATOM 1304 N N . PRO A 1 166 ? -27.658 15.557 77.313 1.00 61.03 166 PRO A N 1
ATOM 1305 C CA . PRO A 1 166 ? -26.397 14.948 76.903 1.00 61.03 166 PRO A CA 1
ATOM 1306 C C . PRO A 1 166 ? -25.930 15.544 75.566 1.00 61.03 166 PRO A C 1
ATOM 1308 O O . PRO A 1 166 ? -26.772 15.886 74.726 1.00 61.03 166 PRO A O 1
ATOM 1311 N N . PRO A 1 167 ? -24.609 15.703 75.362 1.00 58.41 167 PRO A N 1
ATOM 1312 C CA . PRO A 1 167 ? -24.069 16.374 74.189 1.00 58.41 167 PRO A CA 1
ATOM 1313 C C . PRO A 1 167 ? -24.601 15.708 72.920 1.00 58.41 167 PRO A C 1
ATOM 1315 O O . PRO A 1 167 ? -24.477 14.501 72.712 1.00 58.41 167 PRO A O 1
ATOM 1318 N N . GLY A 1 168 ? -25.261 16.515 72.090 1.00 54.53 168 GLY A N 1
ATOM 1319 C CA . GLY A 1 168 ? -25.932 16.039 70.895 1.00 54.53 168 GLY A CA 1
ATOM 1320 C C . GLY A 1 168 ? -24.962 15.404 69.901 1.00 54.53 168 GLY A C 1
ATOM 1321 O O . GLY A 1 168 ? -23.790 15.772 69.804 1.00 54.53 168 GLY A O 1
ATOM 1322 N N . ARG A 1 169 ? -25.520 14.508 69.085 1.00 55.53 169 ARG A N 1
ATOM 1323 C CA . ARG A 1 169 ? -24.925 13.732 67.977 1.00 55.53 169 ARG A CA 1
ATOM 1324 C C . ARG A 1 169 ? -23.954 14.490 67.043 1.00 55.53 169 ARG A C 1
ATOM 1326 O O . ARG A 1 169 ? -23.256 13.857 66.260 1.00 55.53 169 ARG A O 1
ATOM 1333 N N . LYS A 1 170 ? -23.910 15.829 67.090 1.00 54.84 170 LYS A N 1
ATOM 1334 C CA . LYS A 1 170 ? -22.988 16.681 66.320 1.00 54.84 170 LYS A CA 1
ATOM 1335 C C . LYS A 1 170 ? -21.561 16.694 66.883 1.00 54.84 170 LYS A C 1
ATOM 1337 O O . LYS A 1 170 ? -20.637 16.561 66.092 1.00 54.84 170 LYS A O 1
ATOM 1342 N N . GLN A 1 171 ? -21.360 16.740 68.204 1.00 49.41 171 GLN A N 1
ATOM 1343 C CA . GLN A 1 171 ? -20.000 16.743 68.775 1.00 49.41 171 GLN A CA 1
ATOM 1344 C C . GLN A 1 171 ? -19.334 15.358 68.729 1.00 49.41 171 GLN A C 1
ATOM 1346 O O . GLN A 1 171 ? -18.123 15.252 68.558 1.00 49.41 171 GLN A O 1
ATOM 1351 N N . SER A 1 172 ? -20.114 14.277 68.809 1.00 48.62 172 SER A N 1
ATOM 1352 C CA . SER A 1 172 ? -19.612 12.913 68.588 1.00 48.62 172 SER A CA 1
ATOM 1353 C C . SER A 1 172 ? -19.293 12.623 67.114 1.00 48.62 172 SER A C 1
ATOM 1355 O O . SER A 1 172 ? -18.403 11.824 66.836 1.00 48.62 172 SER A O 1
ATOM 1357 N N . LYS A 1 173 ? -19.940 13.315 66.162 1.00 51.22 173 LYS A N 1
ATOM 1358 C CA . LYS A 1 173 ? -19.610 13.247 64.724 1.00 51.22 173 LYS A CA 1
ATOM 1359 C C . LYS A 1 173 ? -18.385 14.092 64.350 1.00 51.22 173 LYS A C 1
ATOM 1361 O O . LYS A 1 173 ? -17.705 13.778 63.381 1.00 51.22 173 LYS A O 1
ATOM 1366 N N . GLU A 1 174 ? -18.086 15.130 65.125 1.00 48.03 174 GLU A N 1
ATOM 1367 C CA . GLU A 1 174 ? -16.930 16.006 64.912 1.00 48.03 174 GLU A CA 1
ATOM 1368 C C . GLU A 1 174 ? -15.612 15.374 65.390 1.00 48.03 174 GLU A C 1
ATOM 1370 O O . GLU A 1 174 ? -14.588 15.532 64.736 1.00 48.03 174 GLU A O 1
ATOM 1375 N N . LYS A 1 175 ? -15.640 14.544 66.443 1.00 51.62 175 LYS A N 1
ATOM 1376 C CA . LYS A 1 175 ? -14.458 13.787 66.911 1.00 51.62 175 LYS A CA 1
ATOM 1377 C C . LYS A 1 175 ? -14.043 12.623 65.997 1.00 51.62 175 LYS A C 1
ATOM 1379 O O . LYS A 1 175 ? -12.914 12.160 66.087 1.00 51.62 175 LYS A O 1
ATOM 1384 N N . LEU A 1 176 ? -14.921 12.181 65.091 1.00 51.19 176 LEU A N 1
ATOM 1385 C CA . LEU A 1 176 ? -14.578 11.253 64.000 1.00 51.19 176 LEU A CA 1
ATOM 1386 C C . LEU A 1 176 ? -13.927 11.959 62.801 1.00 51.19 176 LEU A C 1
ATOM 1388 O O . LEU A 1 176 ? -13.456 11.298 61.883 1.00 51.19 176 LEU A O 1
ATOM 1392 N N . LYS A 1 177 ? -13.865 13.294 62.821 1.00 51.34 177 LYS A N 1
ATOM 1393 C CA . LYS A 1 177 ? -13.125 14.119 61.864 1.00 51.34 177 LYS A CA 1
ATOM 1394 C C . LYS A 1 177 ? -11.678 14.345 62.339 1.00 51.34 177 LYS A C 1
ATOM 1396 O O . LYS A 1 177 ? -11.100 15.397 62.080 1.00 51.34 177 LYS A O 1
ATOM 1401 N N . SER A 1 178 ? -11.109 13.380 63.079 1.00 44.06 178 SER A N 1
ATOM 1402 C CA . SER A 1 178 ? -9.666 13.350 63.334 1.00 44.06 178 SER A CA 1
ATOM 1403 C C . SER A 1 178 ? -8.956 13.180 61.994 1.00 44.06 178 SER A C 1
ATOM 1405 O O . SER A 1 178 ? -9.240 12.267 61.216 1.00 44.06 178 SER A O 1
ATOM 1407 N N . ARG A 1 179 ? -8.061 14.123 61.729 1.00 55.16 179 ARG A N 1
ATOM 1408 C CA . ARG A 1 179 ? -7.298 14.365 60.504 1.00 55.16 179 ARG A CA 1
ATOM 1409 C C . ARG A 1 179 ? -6.185 13.322 60.306 1.00 55.16 179 ARG A C 1
ATOM 1411 O O . ARG A 1 179 ? -5.033 13.692 60.134 1.00 55.16 179 ARG A O 1
ATOM 1418 N N . GLU A 1 180 ? -6.503 12.030 60.391 1.00 53.22 180 GLU A N 1
ATOM 1419 C CA . GLU A 1 180 ? -5.500 10.942 60.358 1.00 53.22 180 GLU A CA 1
ATOM 1420 C C . GLU A 1 180 ? -5.702 9.936 59.207 1.00 53.22 180 GLU A C 1
ATOM 1422 O O . GLU A 1 180 ? -4.780 9.194 58.872 1.00 53.22 180 GLU A O 1
ATOM 1427 N N . GLY A 1 181 ? -6.863 9.948 58.535 1.00 50.41 181 GLY A N 1
ATOM 1428 C CA . GLY A 1 181 ? -7.156 9.084 57.375 1.00 50.41 181 GLY A CA 1
ATOM 1429 C C . GLY A 1 181 ? -7.316 9.807 56.026 1.00 50.41 181 GLY A C 1
ATOM 1430 O O . GLY A 1 181 ? -7.120 9.193 54.977 1.00 50.41 181 GLY A O 1
ATOM 1431 N N . GLU A 1 182 ? -7.639 11.106 56.031 1.00 50.41 182 GLU A N 1
ATOM 1432 C CA . GLU A 1 182 ? -7.827 11.907 54.804 1.00 50.41 182 GLU A CA 1
ATOM 1433 C C . GLU A 1 182 ? -6.507 12.142 54.047 1.00 50.41 182 GLU A C 1
ATOM 1435 O O . GLU A 1 182 ? -6.497 12.083 52.816 1.00 50.41 182 GLU A O 1
ATOM 1440 N N . ASP A 1 183 ? -5.385 12.307 54.758 1.00 59.28 183 ASP A N 1
ATOM 1441 C CA . ASP A 1 183 ? -4.064 12.545 54.152 1.00 59.28 183 ASP A CA 1
ATOM 1442 C C . ASP A 1 183 ? -3.557 11.338 53.343 1.00 59.28 183 ASP A C 1
ATOM 1444 O O . ASP A 1 183 ? -2.968 11.501 52.272 1.00 59.28 183 ASP A O 1
ATOM 1448 N N . GLN A 1 184 ? -3.844 10.112 53.793 1.00 62.88 184 GLN A N 1
ATOM 1449 C CA . GLN A 1 184 ? -3.449 8.892 53.078 1.00 62.88 184 GLN A CA 1
ATOM 1450 C C . GLN A 1 184 ? -4.277 8.687 51.801 1.00 62.88 184 GLN A C 1
ATOM 1452 O O . GLN A 1 184 ? -3.727 8.366 50.746 1.00 62.88 184 GLN A O 1
ATOM 1457 N N . TYR A 1 185 ? -5.591 8.923 51.863 1.00 66.38 185 TYR A N 1
ATOM 1458 C CA . TYR A 1 185 ? -6.477 8.821 50.698 1.00 66.38 185 TYR A CA 1
ATOM 1459 C C . TYR A 1 185 ? -6.173 9.899 49.645 1.00 66.38 185 TYR A C 1
ATOM 1461 O O . TYR A 1 185 ? -6.100 9.601 48.450 1.00 66.38 185 TYR A O 1
ATOM 1469 N N . MET A 1 186 ? -5.916 11.137 50.080 1.00 68.50 186 MET A N 1
ATOM 1470 C CA . MET A 1 186 ? -5.470 12.219 49.198 1.00 68.50 186 MET A CA 1
ATOM 1471 C C . MET A 1 186 ? -4.112 11.915 48.554 1.00 68.50 186 MET A C 1
ATOM 1473 O O . MET A 1 186 ? -3.930 12.173 47.363 1.00 68.50 186 MET A O 1
ATOM 1477 N N . GLY A 1 187 ? -3.185 11.301 49.297 1.00 79.88 187 GLY A N 1
ATOM 1478 C CA . GLY A 1 187 ? -1.909 10.818 48.765 1.00 79.88 187 GLY A CA 1
ATOM 1479 C C . GLY A 1 187 ? -2.075 9.753 47.674 1.00 79.88 187 GLY A C 1
ATOM 1480 O O . GLY A 1 187 ? -1.480 9.871 46.603 1.00 79.88 187 GLY A O 1
ATOM 1481 N N . LEU A 1 188 ? -2.938 8.754 47.891 1.00 71.81 188 LEU A N 1
ATOM 1482 C CA . LEU A 1 188 ? -3.242 7.713 46.897 1.00 71.81 188 LEU A CA 1
ATOM 1483 C C . LEU A 1 188 ? -3.882 8.291 45.625 1.00 71.81 188 LEU A C 1
ATOM 1485 O O . LEU A 1 188 ? -3.503 7.912 44.515 1.00 71.81 188 LEU A O 1
ATOM 1489 N N . MET A 1 189 ? -4.810 9.240 45.772 1.00 67.81 189 MET A N 1
ATOM 1490 C CA . MET A 1 189 ? -5.456 9.910 44.639 1.00 67.81 189 MET A CA 1
ATOM 1491 C C . MET A 1 189 ? -4.462 10.759 43.833 1.00 67.81 189 MET A C 1
ATOM 1493 O O . MET A 1 189 ? -4.483 10.741 42.601 1.00 67.81 189 MET A O 1
ATOM 1497 N N . LYS A 1 190 ? -3.554 11.466 44.518 1.00 76.50 190 LYS A N 1
ATOM 1498 C CA . LYS A 1 190 ? -2.485 12.249 43.886 1.00 76.50 190 LYS A CA 1
ATOM 1499 C C . LYS A 1 190 ? -1.521 11.352 43.103 1.00 76.50 190 LYS A C 1
ATOM 1501 O O . LYS A 1 190 ? -1.262 11.629 41.935 1.00 76.50 190 LYS A O 1
ATOM 1506 N N . ASN A 1 191 ? -1.085 10.239 43.697 1.00 77.56 191 ASN A N 1
ATOM 1507 C CA . ASN A 1 191 ? -0.235 9.245 43.033 1.00 77.56 191 ASN A CA 1
ATOM 1508 C C . ASN A 1 191 ? -0.910 8.645 41.790 1.00 77.56 191 ASN A C 1
ATOM 1510 O O . ASN A 1 191 ? -0.267 8.453 40.760 1.00 77.56 191 ASN A O 1
ATOM 1514 N N . PHE A 1 192 ? -2.219 8.383 41.850 1.00 70.94 192 PHE A N 1
ATOM 1515 C CA . PHE A 1 192 ? -2.969 7.883 40.699 1.00 70.94 192 PHE A CA 1
ATOM 1516 C C . PHE A 1 192 ? -3.041 8.905 39.553 1.00 70.94 192 PHE A C 1
ATOM 1518 O O . PHE A 1 192 ? -2.869 8.534 38.389 1.00 70.94 192 PHE A O 1
ATOM 1525 N N . LEU A 1 193 ? -3.257 10.189 39.865 1.00 76.25 193 LEU A N 1
ATOM 1526 C CA . LEU A 1 193 ? -3.234 11.274 38.877 1.00 76.25 193 LEU A CA 1
ATOM 1527 C C . LEU A 1 193 ? -1.854 11.426 38.232 1.00 76.25 193 LEU A C 1
ATOM 1529 O O . LEU A 1 193 ? -1.760 11.574 37.014 1.00 76.25 193 LEU A O 1
ATOM 1533 N N . GLU A 1 194 ? -0.797 11.353 39.034 1.00 82.69 194 GLU A N 1
ATOM 1534 C CA . GLU A 1 194 ? 0.584 11.467 38.571 1.00 82.69 194 GLU A CA 1
ATOM 1535 C C . GLU A 1 194 ? 0.976 10.284 37.679 1.00 82.69 194 GLU A C 1
ATOM 1537 O O . GLU A 1 194 ? 1.467 10.482 36.569 1.00 82.69 194 GLU A O 1
ATOM 1542 N N . MET A 1 195 ? 0.625 9.059 38.076 1.00 75.75 195 MET A N 1
ATOM 1543 C CA . MET A 1 195 ? 0.798 7.864 37.247 1.00 75.75 195 MET A CA 1
ATOM 1544 C C . MET A 1 195 ? 0.016 7.966 35.927 1.00 75.75 195 MET A C 1
ATOM 1546 O O . MET A 1 195 ? 0.521 7.580 34.874 1.00 75.75 195 MET A O 1
ATOM 1550 N N . LYS A 1 196 ? -1.202 8.525 35.938 1.00 73.62 196 LYS A N 1
ATOM 1551 C CA . LYS A 1 196 ? -1.987 8.761 34.713 1.00 73.62 196 LYS A CA 1
ATOM 1552 C C . LYS A 1 196 ? -1.379 9.835 33.814 1.00 73.62 196 LYS A C 1
ATOM 1554 O O . LYS A 1 196 ? -1.419 9.687 32.590 1.00 73.62 196 LYS A O 1
ATOM 1559 N N . ALA A 1 197 ? -0.812 10.887 34.398 1.00 85.31 197 ALA A N 1
ATOM 1560 C CA . ALA A 1 197 ? -0.094 11.921 33.665 1.00 85.31 197 ALA A CA 1
ATOM 1561 C C . ALA A 1 197 ? 1.177 11.354 33.012 1.00 85.31 197 ALA A C 1
ATOM 1563 O O . ALA A 1 197 ? 1.401 11.590 31.825 1.00 85.31 197 ALA A O 1
ATOM 1564 N N . GLN A 1 198 ? 1.941 10.534 33.742 1.00 81.56 198 GLN A N 1
ATOM 1565 C CA . GLN A 1 198 ? 3.114 9.821 33.226 1.00 81.56 198 GLN A CA 1
ATOM 1566 C C . GLN A 1 198 ? 2.740 8.834 32.113 1.00 81.56 198 GLN A C 1
ATOM 1568 O O . GLN A 1 198 ? 3.368 8.838 31.058 1.00 81.56 198 GLN A O 1
ATOM 1573 N N . GLU A 1 199 ? 1.670 8.049 32.280 1.00 71.56 199 GLU A N 1
ATOM 1574 C CA . GLU A 1 199 ? 1.180 7.123 31.249 1.00 71.56 199 GLU A CA 1
ATOM 1575 C C . GLU A 1 199 ? 0.797 7.872 29.959 1.00 71.56 199 GLU A C 1
ATOM 1577 O O . GLU A 1 199 ? 1.080 7.420 28.848 1.00 71.56 199 GLU A O 1
ATOM 1582 N N . HIS A 1 200 ? 0.156 9.035 30.088 1.00 73.31 200 HIS A N 1
ATOM 1583 C CA . HIS A 1 200 ? -0.203 9.865 28.943 1.00 73.31 200 HIS A CA 1
ATOM 1584 C C . HIS A 1 200 ? 1.022 10.519 28.286 1.00 73.31 200 HIS A C 1
ATOM 1586 O O . HIS A 1 200 ? 1.076 10.603 27.059 1.00 73.31 200 HIS A O 1
ATOM 1592 N N . ALA A 1 201 ? 2.014 10.938 29.076 1.00 90.69 201 ALA A N 1
ATOM 1593 C CA . ALA A 1 201 ? 3.282 11.459 28.573 1.00 90.69 201 ALA A CA 1
ATOM 1594 C C . ALA A 1 201 ? 4.058 10.387 27.789 1.00 90.69 201 ALA A C 1
ATOM 1596 O O . ALA A 1 201 ? 4.405 10.622 26.634 1.00 90.69 201 ALA A O 1
ATOM 1597 N N . MET A 1 202 ? 4.208 9.180 28.346 1.00 86.38 202 MET A N 1
ATOM 1598 C CA . MET A 1 202 ? 4.861 8.056 27.663 1.00 86.38 202 MET A CA 1
ATOM 1599 C C . MET A 1 202 ? 4.138 7.678 26.370 1.00 86.38 202 MET A C 1
ATOM 1601 O O . MET A 1 202 ? 4.772 7.459 25.345 1.00 86.38 202 MET A O 1
ATOM 1605 N N . LYS A 1 203 ? 2.800 7.651 26.365 1.00 81.50 203 LYS A N 1
ATOM 1606 C CA . LYS A 1 203 ? 2.036 7.380 25.134 1.00 81.50 203 LYS A CA 1
ATOM 1607 C C . LYS A 1 203 ? 2.256 8.436 24.058 1.00 81.50 203 LYS A C 1
ATOM 1609 O O . LYS A 1 203 ? 2.333 8.082 22.884 1.00 81.50 203 LYS A O 1
ATOM 1614 N N . LYS A 1 204 ? 2.346 9.714 24.437 1.00 85.56 204 LYS A N 1
ATOM 1615 C CA . LYS A 1 204 ? 2.676 10.794 23.497 1.00 85.56 204 LYS A CA 1
ATOM 1616 C C . LYS A 1 204 ? 4.079 10.623 22.923 1.00 85.56 204 LYS A C 1
ATOM 1618 O O . LYS A 1 204 ? 4.258 10.815 21.727 1.00 85.56 204 LYS A O 1
ATOM 1623 N N . GLU A 1 205 ? 5.043 10.244 23.755 1.00 93.00 205 GLU A N 1
ATOM 1624 C CA . GLU A 1 205 ? 6.425 10.023 23.332 1.00 93.00 205 GLU A CA 1
ATOM 1625 C C . GLU A 1 205 ? 6.560 8.811 22.402 1.00 93.00 205 GLU A C 1
ATOM 1627 O O . GLU A 1 205 ? 7.158 8.929 21.335 1.00 93.00 205 GLU A O 1
ATOM 1632 N N . ILE A 1 206 ? 5.932 7.681 22.744 1.00 84.94 206 ILE A N 1
ATOM 1633 C CA . ILE A 1 206 ? 5.878 6.484 21.891 1.00 84.94 206 ILE A CA 1
ATOM 1634 C C . ILE A 1 206 ? 5.267 6.836 20.535 1.00 84.94 206 ILE A C 1
ATOM 1636 O O . ILE A 1 206 ? 5.846 6.513 19.502 1.00 84.94 206 ILE A O 1
ATOM 1640 N N . TRP A 1 207 ? 4.144 7.558 20.529 1.00 89.06 207 TRP A N 1
ATOM 1641 C CA . TRP A 1 207 ? 3.502 7.986 19.289 1.00 89.06 207 TRP A CA 1
ATOM 1642 C C . TRP A 1 207 ? 4.397 8.926 18.466 1.00 89.06 207 TRP A C 1
ATOM 1644 O O . TRP A 1 207 ? 4.489 8.782 17.252 1.00 89.06 207 TRP A O 1
ATOM 1654 N N . ALA A 1 208 ? 5.110 9.856 19.107 1.00 95.50 208 ALA A N 1
ATOM 1655 C CA . ALA A 1 208 ? 6.052 10.737 18.420 1.00 95.50 208 ALA A CA 1
ATOM 1656 C C . ALA A 1 208 ? 7.272 9.985 17.852 1.00 95.50 208 ALA A C 1
ATOM 1658 O O . ALA A 1 208 ? 7.767 10.350 16.785 1.00 95.50 208 ALA A O 1
ATOM 1659 N N . ASN A 1 209 ? 7.765 8.953 18.546 1.00 94.06 209 ASN A N 1
ATOM 1660 C CA . ASN A 1 209 ? 8.822 8.070 18.042 1.00 94.06 209 ASN A CA 1
ATOM 1661 C C . ASN A 1 209 ? 8.333 7.245 16.844 1.00 94.06 209 ASN A C 1
ATOM 1663 O O . ASN A 1 209 ? 9.049 7.146 15.853 1.00 94.06 209 ASN A O 1
ATOM 1667 N N . GLU A 1 210 ? 7.116 6.706 16.909 1.00 93.50 210 GLU A N 1
ATOM 1668 C CA . GLU A 1 210 ? 6.507 5.936 15.821 1.00 93.50 210 GLU A CA 1
ATOM 1669 C C . GLU A 1 210 ? 6.316 6.795 14.562 1.00 93.50 210 GLU A C 1
ATOM 1671 O O . GLU A 1 210 ? 6.756 6.409 13.483 1.00 93.50 210 GLU A O 1
ATOM 1676 N N . MET A 1 211 ? 5.802 8.022 14.705 1.00 93.69 211 MET A N 1
ATOM 1677 C CA . MET A 1 211 ? 5.686 8.966 13.584 1.00 93.69 211 MET A CA 1
ATOM 1678 C C . MET A 1 211 ? 7.044 9.304 12.949 1.00 93.69 211 MET A C 1
ATOM 1680 O O . MET A 1 211 ? 7.142 9.412 11.727 1.00 93.69 211 MET A O 1
ATOM 1684 N N . ARG A 1 212 ? 8.104 9.452 13.759 1.00 96.75 212 ARG A N 1
ATOM 1685 C CA . ARG A 1 212 ? 9.472 9.666 13.254 1.00 96.75 212 ARG A CA 1
ATOM 1686 C C . ARG A 1 212 ? 10.019 8.438 12.528 1.00 96.75 212 ARG A C 1
ATOM 1688 O O . ARG A 1 212 ? 10.682 8.602 11.507 1.00 96.75 212 ARG A O 1
ATOM 1695 N N . ALA A 1 213 ? 9.750 7.234 13.029 1.00 95.56 213 ALA A N 1
ATOM 1696 C CA . ALA A 1 213 ? 10.159 5.992 12.379 1.00 95.56 213 ALA A CA 1
ATOM 1697 C C . ALA A 1 213 ? 9.466 5.820 11.018 1.00 95.56 213 ALA A C 1
ATOM 1699 O O . ALA A 1 213 ? 10.131 5.502 10.034 1.00 95.56 213 ALA A O 1
ATOM 1700 N N . ASP A 1 214 ? 8.169 6.124 10.932 1.00 93.38 214 ASP A N 1
ATOM 1701 C CA . ASP A 1 214 ? 7.419 6.117 9.672 1.00 93.38 214 ASP A CA 1
ATOM 1702 C C . ASP A 1 214 ? 7.966 7.141 8.667 1.00 93.38 214 ASP A C 1
ATOM 1704 O O . ASP A 1 214 ? 8.085 6.849 7.475 1.00 93.38 214 ASP A O 1
ATOM 1708 N N . GLU A 1 215 ? 8.329 8.343 9.125 1.00 95.50 215 GLU A N 1
ATOM 1709 C CA . GLU A 1 215 ? 8.936 9.369 8.270 1.00 95.50 215 GLU A CA 1
ATOM 1710 C C . GLU A 1 215 ? 10.316 8.937 7.751 1.00 95.50 215 GLU A C 1
ATOM 1712 O O . GLU A 1 215 ? 10.608 9.091 6.564 1.00 95.50 215 GLU A O 1
ATOM 1717 N N . GLN A 1 216 ? 11.153 8.351 8.612 1.00 94.75 216 GLN A N 1
ATOM 1718 C CA . GLN A 1 216 ? 12.442 7.792 8.202 1.00 94.75 216 GLN A CA 1
ATOM 1719 C C . GLN A 1 216 ? 12.260 6.648 7.202 1.00 94.75 216 GLN A C 1
ATOM 1721 O O . GLN A 1 216 ? 12.939 6.639 6.180 1.00 94.75 216 GLN A O 1
ATOM 1726 N N . ALA A 1 217 ? 11.302 5.747 7.436 1.00 95.94 217 ALA A N 1
ATOM 1727 C CA . ALA A 1 217 ? 11.001 4.640 6.533 1.00 95.94 217 ALA A CA 1
ATOM 1728 C C . ALA A 1 217 ? 10.525 5.117 5.149 1.00 95.94 217 ALA A C 1
ATOM 1730 O O . ALA A 1 217 ? 10.842 4.494 4.134 1.00 95.94 217 ALA A O 1
ATOM 1731 N N . LYS A 1 218 ? 9.779 6.228 5.082 1.00 96.00 218 LYS A N 1
ATOM 1732 C CA . LYS A 1 218 ? 9.410 6.865 3.807 1.00 96.00 218 LYS A CA 1
ATOM 1733 C C . LYS A 1 218 ? 10.631 7.437 3.096 1.00 96.00 218 LYS A C 1
ATOM 1735 O O . LYS A 1 218 ? 10.869 7.082 1.947 1.00 96.00 218 LYS A O 1
ATOM 1740 N N . LYS A 1 219 ? 11.456 8.218 3.801 1.00 96.88 219 LYS A N 1
ATOM 1741 C CA . LYS A 1 219 ? 12.692 8.791 3.238 1.00 96.88 219 LYS A CA 1
ATOM 1742 C C . LYS A 1 219 ? 13.649 7.716 2.723 1.00 96.88 219 LYS A C 1
ATOM 1744 O O . LYS A 1 219 ? 14.254 7.890 1.671 1.00 96.88 219 LYS A O 1
ATOM 1749 N N . THR A 1 220 ? 13.782 6.590 3.428 1.00 95.44 220 THR A N 1
ATOM 1750 C CA . THR A 1 220 ? 14.632 5.481 2.970 1.00 95.44 220 THR A CA 1
ATOM 1751 C C . THR A 1 220 ? 14.093 4.820 1.707 1.00 95.44 220 THR A C 1
ATOM 1753 O O . THR A 1 220 ? 14.883 4.498 0.827 1.00 95.44 220 THR A O 1
ATOM 1756 N N . LYS A 1 221 ? 12.767 4.653 1.593 1.00 96.62 221 LYS A N 1
ATOM 1757 C CA . LYS A 1 221 ? 12.138 4.099 0.385 1.00 96.62 221 LYS A CA 1
ATOM 1758 C C . LYS A 1 221 ? 12.315 5.027 -0.813 1.00 96.62 221 LYS A C 1
ATOM 1760 O O . LYS A 1 221 ? 12.744 4.568 -1.862 1.00 96.62 221 LYS A O 1
ATOM 1765 N N . GLU A 1 222 ? 12.076 6.326 -0.637 1.00 97.31 222 GLU A N 1
ATOM 1766 C CA . GLU A 1 222 ? 12.287 7.334 -1.687 1.00 97.31 222 GLU A CA 1
ATOM 1767 C C . GLU A 1 222 ? 13.750 7.372 -2.157 1.00 97.31 222 GLU A C 1
ATOM 1769 O O . GLU A 1 222 ? 14.027 7.437 -3.355 1.00 97.31 222 GLU A O 1
ATOM 1774 N N . LEU A 1 223 ? 14.708 7.273 -1.227 1.00 97.44 223 LEU A N 1
ATOM 1775 C CA . LEU A 1 223 ? 16.131 7.206 -1.561 1.00 97.44 223 LEU A CA 1
ATOM 1776 C C . LEU A 1 223 ? 16.481 5.932 -2.345 1.00 97.44 223 LEU A C 1
ATOM 1778 O O . LEU A 1 223 ? 17.262 5.985 -3.296 1.00 97.44 223 LEU A O 1
ATOM 1782 N N . GLU A 1 224 ? 15.922 4.787 -1.955 1.00 97.06 224 GLU A N 1
ATOM 1783 C CA . GLU A 1 224 ? 16.124 3.514 -2.650 1.00 97.06 224 GLU A CA 1
ATOM 1784 C C . GLU A 1 224 ? 15.518 3.533 -4.062 1.00 97.06 224 GLU A C 1
ATOM 1786 O O . GLU A 1 224 ? 16.172 3.107 -5.015 1.00 97.06 224 GLU A O 1
ATOM 1791 N N . GLU A 1 225 ? 14.319 4.095 -4.221 1.00 97.19 225 GLU A N 1
ATOM 1792 C CA . GLU A 1 225 ? 13.665 4.296 -5.518 1.00 97.19 225 GLU A CA 1
ATOM 1793 C C . GLU A 1 225 ? 14.472 5.237 -6.418 1.00 97.19 225 GLU A C 1
ATOM 1795 O O . GLU A 1 225 ? 14.733 4.906 -7.574 1.00 97.19 225 GLU A O 1
ATOM 1800 N N . SER A 1 226 ? 14.955 6.359 -5.878 1.00 97.44 226 SER A N 1
ATOM 1801 C CA . SER A 1 226 ? 15.822 7.288 -6.609 1.00 97.44 226 SER A CA 1
ATOM 1802 C C . SER A 1 226 ? 17.129 6.618 -7.048 1.00 97.44 226 SER A C 1
ATOM 1804 O O . SER A 1 226 ? 17.538 6.744 -8.203 1.00 97.44 226 SER A O 1
ATOM 1806 N N . ARG A 1 227 ? 17.758 5.821 -6.174 1.00 97.75 227 ARG A N 1
ATOM 1807 C CA . ARG A 1 227 ? 18.958 5.045 -6.520 1.00 97.75 227 ARG A CA 1
ATOM 1808 C C . ARG A 1 227 ? 18.672 4.006 -7.605 1.00 97.75 227 ARG A C 1
ATOM 1810 O O . ARG A 1 227 ? 19.506 3.795 -8.484 1.00 97.75 227 ARG A O 1
ATOM 1817 N N . LYS A 1 228 ? 17.517 3.343 -7.548 1.00 97.69 228 LYS A N 1
ATOM 1818 C CA . LYS A 1 228 ? 17.096 2.373 -8.564 1.00 97.69 228 LYS A CA 1
ATOM 1819 C C . LYS A 1 228 ? 16.896 3.049 -9.920 1.00 97.69 228 LYS A C 1
ATOM 1821 O O . LYS A 1 228 ? 17.398 2.523 -10.910 1.00 97.69 228 LYS A O 1
ATOM 1826 N N . LEU A 1 229 ? 16.254 4.216 -9.944 1.00 97.81 229 LEU A N 1
ATOM 1827 C CA . LEU A 1 229 ? 16.059 5.015 -11.153 1.00 97.81 229 LEU A CA 1
ATOM 1828 C C . LEU A 1 229 ? 17.404 5.432 -11.768 1.00 97.81 229 LEU A C 1
ATOM 1830 O O . LEU A 1 229 ? 17.633 5.196 -12.947 1.00 97.81 229 LEU A O 1
ATOM 1834 N N . GLN A 1 230 ? 18.349 5.919 -10.956 1.00 97.62 230 GLN A N 1
ATOM 1835 C CA . GLN A 1 230 ? 19.702 6.251 -11.427 1.00 97.62 230 GLN A CA 1
ATOM 1836 C C . GLN A 1 230 ? 20.436 5.042 -12.022 1.00 97.62 230 GLN A C 1
ATOM 1838 O O . GLN A 1 230 ? 21.167 5.164 -13.004 1.00 97.62 230 GLN A O 1
ATOM 1843 N N . LEU A 1 231 ? 20.281 3.856 -11.427 1.00 97.62 231 LEU A N 1
ATOM 1844 C CA . LEU A 1 231 ? 20.874 2.634 -11.973 1.00 97.62 231 LEU A CA 1
ATOM 1845 C C . LEU A 1 231 ? 20.224 2.226 -13.298 1.00 97.62 231 LEU A C 1
ATOM 1847 O O . LEU A 1 231 ? 20.917 1.703 -14.166 1.00 97.62 231 LEU A O 1
ATOM 1851 N N . GLU A 1 232 ? 18.921 2.436 -13.451 1.00 97.12 232 GLU A N 1
ATOM 1852 C CA . GLU A 1 232 ? 18.186 2.162 -14.685 1.00 97.12 232 GLU A CA 1
ATOM 1853 C C . GLU A 1 232 ? 18.580 3.127 -15.806 1.00 97.12 232 GLU A C 1
ATOM 1855 O O . GLU A 1 232 ? 18.927 2.673 -16.892 1.00 97.12 232 GLU A O 1
ATOM 1860 N N . GLU A 1 233 ? 18.674 4.425 -15.519 1.00 96.75 233 GLU A N 1
ATOM 1861 C CA . GLU A 1 233 ? 19.196 5.426 -16.457 1.00 96.75 233 GLU A CA 1
ATOM 1862 C C . GLU A 1 233 ? 20.620 5.084 -16.909 1.00 96.75 233 GLU A C 1
ATOM 1864 O O . GLU A 1 233 ? 20.911 5.070 -18.102 1.00 96.75 233 GLU A O 1
ATOM 1869 N N . ARG A 1 234 ? 21.509 4.709 -15.977 1.00 97.44 234 ARG A N 1
ATOM 1870 C CA . ARG A 1 234 ? 22.871 4.269 -16.330 1.00 97.44 234 ARG A CA 1
ATOM 1871 C C . ARG A 1 234 ? 22.880 3.001 -17.179 1.00 97.44 234 ARG A C 1
ATOM 1873 O O . ARG A 1 234 ? 23.755 2.856 -18.026 1.00 97.44 234 ARG A O 1
ATOM 1880 N N . LYS A 1 235 ? 21.953 2.067 -16.949 1.00 97.44 235 LYS A N 1
ATOM 1881 C CA . LYS A 1 235 ? 21.820 0.861 -17.781 1.00 97.44 235 LYS A CA 1
ATOM 1882 C C . LYS A 1 235 ? 21.358 1.210 -19.190 1.00 97.44 235 LYS A C 1
ATOM 1884 O O . LYS A 1 235 ? 21.950 0.693 -20.130 1.00 97.44 235 LYS A O 1
ATOM 1889 N N . LEU A 1 236 ? 20.365 2.088 -19.323 1.00 97.56 236 LEU A N 1
ATOM 1890 C CA . LEU A 1 236 ? 19.883 2.573 -20.617 1.00 97.56 236 LEU A CA 1
ATOM 1891 C C . LEU A 1 236 ? 20.987 3.302 -21.383 1.00 97.56 236 LEU A C 1
ATOM 1893 O O . LEU A 1 236 ? 21.153 3.059 -22.571 1.00 97.56 236 LEU A O 1
ATOM 1897 N N . GLU A 1 237 ? 21.788 4.124 -20.706 1.00 96.88 237 GLU A N 1
ATOM 1898 C CA . GLU A 1 237 ? 22.934 4.800 -21.320 1.00 96.88 237 GLU A CA 1
ATOM 1899 C C . GLU A 1 237 ? 23.967 3.792 -21.844 1.00 96.88 237 GLU A C 1
ATOM 1901 O O . GLU A 1 237 ? 24.401 3.877 -22.990 1.00 96.88 237 GLU A O 1
ATOM 1906 N N . ILE A 1 238 ? 24.320 2.782 -21.041 1.00 97.06 238 ILE A N 1
ATOM 1907 C CA . ILE A 1 238 ? 25.245 1.720 -21.465 1.00 97.06 238 ILE A CA 1
ATOM 1908 C C . ILE A 1 238 ? 24.667 0.922 -22.642 1.00 97.06 238 ILE A C 1
ATOM 1910 O O . ILE A 1 238 ? 25.394 0.580 -23.572 1.00 97.06 238 ILE A O 1
ATOM 1914 N N . GLU A 1 239 ? 23.372 0.608 -22.617 1.00 96.81 239 GLU A N 1
ATOM 1915 C CA . GLU A 1 239 ? 22.697 -0.112 -23.697 1.00 96.81 239 GLU A CA 1
ATOM 1916 C C . GLU A 1 239 ? 22.642 0.715 -24.985 1.00 96.81 239 GLU A C 1
ATOM 1918 O O . GLU A 1 239 ? 22.949 0.196 -26.059 1.00 96.81 239 GLU A O 1
ATOM 1923 N N . HIS A 1 240 ? 22.340 2.009 -24.878 1.00 96.31 240 HIS A N 1
ATOM 1924 C CA . HIS A 1 240 ? 22.377 2.949 -25.990 1.00 96.31 240 HIS A CA 1
ATOM 1925 C C . HIS A 1 240 ? 23.786 3.039 -26.589 1.00 96.31 240 HIS A C 1
ATOM 1927 O O . HIS A 1 240 ? 23.952 2.872 -27.796 1.00 96.31 240 HIS A O 1
ATOM 1933 N N . GLN A 1 241 ? 24.820 3.197 -25.756 1.00 94.69 241 GLN A N 1
ATOM 1934 C CA . GLN A 1 241 ? 26.217 3.182 -26.201 1.00 94.69 241 GLN A CA 1
ATOM 1935 C C . GLN A 1 241 ? 26.590 1.858 -26.876 1.00 94.69 241 GLN A C 1
ATOM 1937 O O . GLN A 1 241 ? 27.247 1.861 -27.915 1.00 94.69 241 GLN A O 1
ATOM 1942 N N . ARG A 1 242 ? 26.136 0.722 -26.334 1.00 96.25 242 ARG A N 1
ATOM 1943 C CA . ARG A 1 242 ? 26.347 -0.603 -26.933 1.00 96.25 242 ARG A CA 1
ATOM 1944 C C . ARG A 1 242 ? 25.674 -0.714 -28.303 1.00 96.25 242 ARG A C 1
ATOM 1946 O O . ARG A 1 242 ? 26.282 -1.256 -29.220 1.00 96.25 242 ARG A O 1
ATOM 1953 N N . LEU A 1 243 ? 24.450 -0.206 -28.452 1.00 96.50 243 LEU A N 1
ATOM 1954 C CA . LEU A 1 243 ? 23.725 -0.198 -29.723 1.00 96.50 243 LEU A CA 1
ATOM 1955 C C . LEU A 1 243 ? 24.429 0.682 -30.762 1.00 96.50 243 LEU A C 1
ATOM 1957 O O . LEU A 1 243 ? 24.573 0.273 -31.913 1.00 96.50 243 LEU A O 1
ATOM 1961 N N . MET A 1 244 ? 24.890 1.866 -30.356 1.00 93.12 244 MET A N 1
ATOM 1962 C CA . MET A 1 244 ? 25.672 2.756 -31.217 1.00 93.12 244 MET A CA 1
ATOM 1963 C C . MET A 1 244 ? 26.974 2.083 -31.653 1.00 93.12 244 MET A C 1
ATOM 1965 O O . MET A 1 244 ? 27.257 2.017 -32.845 1.00 93.12 244 MET A O 1
ATOM 1969 N N . TRP A 1 245 ? 27.708 1.482 -30.716 1.00 94.12 245 TRP A N 1
ATOM 1970 C CA . TRP A 1 245 ? 28.918 0.719 -31.017 1.00 94.12 245 TRP A CA 1
ATOM 1971 C C . TRP A 1 245 ? 28.657 -0.456 -31.972 1.00 94.12 245 TRP A C 1
ATOM 1973 O O . TRP A 1 245 ? 29.443 -0.705 -32.885 1.00 94.12 245 TRP A O 1
ATOM 1983 N N . ASP A 1 246 ? 27.550 -1.182 -31.793 1.00 95.25 246 ASP A N 1
ATOM 1984 C CA . ASP A 1 246 ? 27.154 -2.283 -32.676 1.00 95.25 246 ASP A CA 1
ATOM 1985 C C . ASP A 1 246 ? 26.885 -1.787 -34.115 1.00 95.25 246 ASP A C 1
ATOM 1987 O O . ASP A 1 246 ? 27.359 -2.422 -35.062 1.00 95.25 246 ASP A O 1
ATOM 1991 N N . GLN A 1 247 ? 26.206 -0.643 -34.280 1.00 93.38 247 GLN A N 1
ATOM 1992 C CA . GLN A 1 247 ? 25.982 0.001 -35.586 1.00 93.38 247 GLN A CA 1
ATOM 1993 C C . GLN A 1 247 ? 27.294 0.480 -36.223 1.00 93.38 247 GLN A C 1
ATOM 1995 O O . GLN A 1 247 ? 27.545 0.238 -37.405 1.00 93.38 247 GLN A O 1
ATOM 2000 N N . GLU A 1 248 ? 28.164 1.131 -35.448 1.00 94.12 248 GLU A N 1
ATOM 2001 C CA . GLU A 1 248 ? 29.478 1.576 -35.922 1.00 94.12 248 GLU A CA 1
ATOM 2002 C C . GLU A 1 248 ? 30.339 0.397 -36.376 1.00 94.12 248 GLU A C 1
ATOM 2004 O O . GLU A 1 248 ? 30.964 0.453 -37.439 1.00 94.12 248 GLU A O 1
ATOM 2009 N N . ARG A 1 249 ? 30.331 -0.704 -35.614 1.00 94.44 249 ARG A N 1
ATOM 2010 C CA . ARG A 1 249 ? 31.016 -1.947 -35.978 1.00 94.44 249 ARG A CA 1
ATOM 2011 C C . ARG A 1 249 ? 30.488 -2.489 -37.304 1.00 94.44 249 ARG A C 1
ATOM 2013 O O . ARG A 1 249 ? 31.284 -2.865 -38.160 1.00 94.44 249 ARG A O 1
ATOM 2020 N N . GLU A 1 250 ? 29.174 -2.525 -37.498 1.00 95.25 250 GLU A N 1
ATOM 2021 C CA . GLU A 1 250 ? 28.579 -2.994 -38.752 1.00 95.25 250 GLU A CA 1
ATOM 2022 C C . GLU A 1 250 ? 29.063 -2.165 -39.952 1.00 95.25 250 GLU A C 1
ATOM 2024 O O . GLU A 1 250 ? 29.522 -2.722 -40.951 1.00 95.25 250 GLU A O 1
ATOM 2029 N N . VAL A 1 251 ? 29.081 -0.836 -39.823 1.00 94.44 251 VAL A N 1
ATOM 2030 C CA . VAL A 1 251 ? 29.583 0.070 -40.866 1.00 94.44 251 VAL A CA 1
ATOM 2031 C C . VAL A 1 251 ? 31.087 -0.113 -41.107 1.00 94.44 251 VAL A C 1
ATOM 2033 O O . VAL A 1 251 ? 31.525 -0.220 -42.259 1.00 94.44 251 VAL A O 1
ATOM 2036 N N . MET A 1 252 ? 31.901 -0.172 -40.050 1.00 92.50 252 MET A N 1
ATOM 2037 C CA . MET A 1 252 ? 33.363 -0.296 -40.143 1.00 92.50 252 MET A CA 1
ATOM 2038 C C . MET A 1 252 ? 33.807 -1.621 -40.768 1.00 92.50 252 MET A C 1
ATOM 2040 O O . MET A 1 252 ? 34.756 -1.627 -41.550 1.00 92.50 252 MET A O 1
ATOM 2044 N N . PHE A 1 253 ? 33.099 -2.719 -40.489 1.00 93.00 253 PHE A N 1
ATOM 2045 C CA . PHE A 1 253 ? 33.453 -4.061 -40.969 1.00 93.00 253 PHE A CA 1
ATOM 2046 C C . PHE A 1 253 ? 32.639 -4.544 -42.183 1.00 93.00 253 PHE A C 1
ATOM 2048 O O . PHE A 1 253 ? 32.874 -5.650 -42.666 1.00 93.00 253 PHE A O 1
ATOM 2055 N N . CYS A 1 254 ? 31.722 -3.731 -42.721 1.00 93.56 254 CYS A N 1
ATOM 2056 C CA . CYS A 1 254 ? 30.982 -4.056 -43.944 1.00 93.56 254 CYS A CA 1
ATOM 2057 C C . CYS A 1 254 ? 31.921 -4.343 -45.143 1.00 93.56 254 CYS A C 1
ATOM 2059 O O . CYS A 1 254 ? 32.831 -3.566 -45.449 1.00 93.56 254 CYS A O 1
ATOM 2061 N N . ASP A 1 255 ? 31.710 -5.450 -45.856 1.00 94.00 255 ASP A N 1
ATOM 2062 C CA . ASP A 1 255 ? 32.504 -5.793 -47.041 1.00 94.00 255 ASP A CA 1
ATOM 2063 C C . ASP A 1 255 ? 32.051 -4.968 -48.256 1.00 94.00 255 ASP A C 1
ATOM 2065 O O . ASP A 1 255 ? 31.071 -5.284 -48.933 1.00 94.00 255 ASP A O 1
ATOM 2069 N N . VAL A 1 256 ? 32.794 -3.897 -48.541 1.00 92.75 256 VAL A N 1
ATOM 2070 C CA . VAL A 1 256 ? 32.478 -2.940 -49.612 1.00 92.75 256 VAL A CA 1
ATOM 2071 C C . VAL A 1 256 ? 32.562 -3.546 -51.012 1.00 92.75 256 VAL A C 1
ATOM 2073 O O . VAL A 1 256 ? 32.012 -2.976 -51.945 1.00 92.75 256 VAL A O 1
ATOM 2076 N N . THR A 1 257 ? 33.206 -4.701 -51.191 1.00 93.94 257 THR A N 1
ATOM 2077 C CA . THR A 1 257 ? 33.339 -5.328 -52.517 1.00 93.94 257 THR A CA 1
ATOM 2078 C C . THR A 1 257 ? 32.034 -5.951 -53.023 1.00 93.94 257 THR A C 1
ATOM 2080 O O . THR A 1 257 ? 31.909 -6.225 -54.215 1.00 93.94 257 THR A O 1
ATOM 2083 N N . LYS A 1 258 ? 31.049 -6.146 -52.133 1.00 92.62 258 LYS A N 1
ATOM 2084 C CA . LYS A 1 258 ? 29.802 -6.884 -52.399 1.00 92.62 258 LYS A CA 1
ATOM 2085 C C . LYS A 1 258 ? 28.546 -6.014 -52.529 1.00 92.62 258 LYS A C 1
ATOM 2087 O O . LYS A 1 258 ? 27.477 -6.551 -52.797 1.00 92.62 258 LYS A O 1
ATOM 2092 N N . ILE A 1 259 ? 28.657 -4.704 -52.326 1.00 93.12 259 ILE A N 1
ATOM 2093 C CA . ILE A 1 259 ? 27.537 -3.738 -52.326 1.00 93.12 259 ILE A CA 1
ATOM 2094 C C . ILE A 1 259 ? 27.655 -2.770 -53.508 1.00 93.12 259 ILE A C 1
ATOM 2096 O O . ILE A 1 259 ? 28.747 -2.649 -54.053 1.00 93.12 259 ILE A O 1
ATOM 2100 N N . ASP A 1 260 ? 26.576 -2.102 -53.936 1.00 95.62 260 ASP A N 1
ATOM 2101 C CA . ASP A 1 260 ? 26.589 -1.225 -55.125 1.00 95.62 260 ASP A CA 1
ATOM 2102 C C . ASP A 1 260 ? 27.375 0.089 -54.923 1.00 95.62 260 ASP A C 1
ATOM 2104 O O . ASP A 1 260 ? 27.737 0.444 -53.805 1.00 95.62 260 ASP A O 1
ATOM 2108 N N . GLU A 1 261 ? 27.666 0.823 -56.004 1.00 94.81 261 GLU A N 1
ATOM 2109 C CA . GLU A 1 261 ? 28.489 2.049 -55.975 1.00 94.81 261 GLU A CA 1
ATOM 2110 C C . GLU A 1 261 ? 27.956 3.127 -55.017 1.00 94.81 261 GLU A C 1
ATOM 2112 O O . GLU A 1 261 ? 28.729 3.738 -54.277 1.00 94.81 261 GLU A O 1
ATOM 2117 N N . HIS A 1 262 ? 26.639 3.341 -54.983 1.00 94.25 262 HIS A N 1
ATOM 2118 C CA . HIS A 1 262 ? 26.030 4.350 -54.120 1.00 94.25 262 HIS A CA 1
ATOM 2119 C C . HIS A 1 262 ? 26.095 3.925 -52.649 1.00 94.25 262 HIS A C 1
ATOM 2121 O O . HIS A 1 262 ? 26.428 4.737 -51.782 1.00 94.25 262 HIS A O 1
ATOM 2127 N N . GLN A 1 263 ? 25.858 2.642 -52.367 1.00 93.31 263 GLN A N 1
ATOM 2128 C CA . GLN A 1 263 ? 26.022 2.071 -51.027 1.00 93.31 263 GLN A CA 1
ATOM 2129 C C . GLN A 1 263 ? 27.484 2.105 -50.558 1.00 93.31 263 GLN A C 1
ATOM 2131 O O . GLN A 1 263 ? 27.754 2.482 -49.415 1.00 93.31 263 GLN A O 1
ATOM 2136 N N . ARG A 1 264 ? 28.443 1.773 -51.434 1.00 95.62 264 ARG A N 1
ATOM 2137 C CA . ARG A 1 264 ? 29.886 1.869 -51.150 1.00 95.62 264 ARG A CA 1
ATOM 2138 C C . ARG A 1 264 ? 30.284 3.285 -50.760 1.00 95.62 264 ARG A C 1
ATOM 2140 O O . ARG A 1 264 ? 30.952 3.465 -49.742 1.00 95.62 264 ARG A O 1
ATOM 2147 N N . ALA A 1 265 ? 29.866 4.280 -51.544 1.00 95.31 265 ALA A N 1
ATOM 2148 C CA . ALA A 1 265 ? 30.158 5.683 -51.271 1.00 95.31 265 ALA A CA 1
ATOM 2149 C C . ALA A 1 265 ? 29.606 6.121 -49.903 1.00 95.31 265 ALA A C 1
ATOM 2151 O O . ALA A 1 265 ? 30.317 6.769 -49.133 1.00 95.31 265 ALA A O 1
ATOM 2152 N N . TYR A 1 266 ? 28.382 5.701 -49.564 1.00 95.25 266 TYR A N 1
ATOM 2153 C CA . TYR A 1 266 ? 27.770 5.969 -48.261 1.00 95.25 266 TYR A CA 1
ATOM 2154 C C . TYR A 1 266 ? 28.557 5.345 -47.096 1.00 95.25 266 TYR A C 1
ATOM 2156 O O . TYR A 1 266 ? 28.891 6.040 -46.136 1.00 95.25 266 TYR A O 1
ATOM 2164 N N . VAL A 1 267 ? 28.905 4.055 -47.186 1.00 96.06 267 VAL A N 1
ATOM 2165 C CA . VAL A 1 267 ? 29.675 3.354 -46.142 1.00 96.06 267 VAL A CA 1
ATOM 2166 C C . VAL A 1 267 ? 31.045 4.002 -45.945 1.00 96.06 267 VAL A C 1
ATOM 2168 O O . VAL A 1 267 ? 31.451 4.244 -44.809 1.00 96.06 267 VAL A O 1
ATOM 2171 N N . MET A 1 268 ? 31.749 4.343 -47.028 1.00 94.44 268 MET A N 1
ATOM 2172 C CA . MET A 1 268 ? 33.051 5.014 -46.947 1.00 94.44 268 MET A CA 1
ATOM 2173 C C . MET A 1 268 ? 32.953 6.405 -46.310 1.00 94.44 268 MET A C 1
ATOM 2175 O O . MET A 1 268 ? 33.778 6.743 -45.459 1.00 94.44 268 MET A O 1
ATOM 2179 N N . ALA A 1 269 ? 31.932 7.193 -46.664 1.00 95.44 269 ALA A N 1
ATOM 2180 C CA . ALA A 1 269 ? 31.686 8.491 -46.041 1.00 95.44 269 ALA A CA 1
ATOM 2181 C C . ALA A 1 269 ? 31.405 8.348 -44.536 1.00 95.44 269 ALA A C 1
ATOM 2183 O O . ALA A 1 269 ? 32.018 9.045 -43.726 1.00 95.44 269 ALA A O 1
ATOM 2184 N N . LYS A 1 270 ? 30.561 7.384 -44.147 1.00 95.06 270 LYS A N 1
ATOM 2185 C CA . LYS A 1 270 ? 30.260 7.117 -42.736 1.00 95.06 270 LYS A CA 1
ATOM 2186 C C . LYS A 1 270 ? 31.479 6.659 -41.940 1.00 95.06 270 LYS A C 1
ATOM 2188 O O . LYS A 1 270 ? 31.689 7.151 -40.838 1.00 95.06 270 LYS A O 1
ATOM 2193 N N . ARG A 1 271 ? 32.338 5.800 -42.497 1.00 95.88 271 ARG A N 1
ATOM 2194 C CA . ARG A 1 271 ? 33.618 5.428 -41.858 1.00 95.88 271 ARG A CA 1
ATOM 2195 C C . ARG A 1 271 ? 34.511 6.637 -41.604 1.00 95.88 271 ARG A C 1
ATOM 2197 O O . ARG A 1 271 ? 35.111 6.738 -40.539 1.00 95.88 271 ARG A O 1
ATOM 2204 N N . ALA A 1 272 ? 34.591 7.558 -42.564 1.00 94.94 272 ALA A N 1
ATOM 2205 C CA . ALA A 1 272 ? 35.378 8.777 -42.410 1.00 94.94 272 ALA A CA 1
ATOM 2206 C C . ALA A 1 272 ? 34.808 9.708 -41.323 1.00 94.94 272 ALA A C 1
ATOM 2208 O O . ALA A 1 272 ? 35.581 10.318 -40.586 1.00 94.94 272 ALA A O 1
ATOM 2209 N N . GLU A 1 273 ? 33.480 9.809 -41.195 1.00 93.44 273 GLU A N 1
ATOM 2210 C CA . GLU A 1 273 ? 32.824 10.533 -40.094 1.00 93.44 273 GLU A CA 1
ATOM 2211 C C . GLU A 1 273 ? 33.141 9.907 -38.730 1.00 93.44 273 GLU A C 1
ATOM 2213 O O . GLU A 1 273 ? 33.586 10.614 -37.826 1.00 93.44 273 GLU A O 1
ATOM 2218 N N . LEU A 1 274 ? 32.988 8.584 -38.598 1.00 92.38 274 LEU A N 1
ATOM 2219 C CA . LEU A 1 274 ? 33.276 7.854 -37.359 1.00 92.38 274 LEU A CA 1
ATOM 2220 C C . LEU A 1 274 ? 34.751 7.964 -36.952 1.00 92.38 274 LEU A C 1
ATOM 2222 O O . LEU A 1 274 ? 35.057 8.220 -35.790 1.00 92.38 274 LEU A O 1
ATOM 2226 N N . ALA A 1 275 ? 35.675 7.854 -37.911 1.00 90.69 275 ALA A N 1
ATOM 2227 C CA . ALA A 1 275 ? 37.102 8.030 -37.656 1.00 90.69 275 ALA A CA 1
ATOM 2228 C C . ALA A 1 275 ? 37.426 9.443 -37.139 1.00 90.69 275 ALA A C 1
ATOM 2230 O O . ALA A 1 275 ? 38.198 9.594 -36.193 1.00 90.69 275 ALA A O 1
ATOM 2231 N N . LYS A 1 276 ? 36.804 10.484 -37.711 1.00 92.75 276 LYS A N 1
ATOM 2232 C CA . LYS A 1 276 ? 36.957 11.866 -37.227 1.00 92.75 276 LYS A CA 1
ATOM 2233 C C . LYS A 1 276 ? 36.402 12.042 -35.812 1.00 92.75 276 LYS A C 1
ATOM 2235 O O . LYS A 1 276 ? 37.066 12.668 -34.990 1.00 92.75 276 LYS A O 1
ATOM 2240 N N . ALA A 1 277 ? 35.223 11.488 -35.525 1.00 89.00 277 ALA A N 1
ATOM 2241 C CA . ALA A 1 277 ? 34.611 11.548 -34.197 1.00 89.00 277 ALA A CA 1
ATOM 2242 C C . ALA A 1 277 ? 35.475 10.842 -33.137 1.00 89.00 277 ALA A C 1
ATOM 2244 O O . ALA A 1 277 ? 35.713 11.393 -32.063 1.00 89.00 277 ALA A O 1
ATOM 2245 N N . ALA A 1 278 ? 36.034 9.673 -33.464 1.00 86.62 278 ALA A N 1
ATOM 2246 C CA . ALA A 1 278 ? 36.957 8.959 -32.586 1.00 86.62 278 ALA A CA 1
ATOM 2247 C C . ALA A 1 278 ? 38.225 9.779 -32.286 1.00 86.62 278 ALA A C 1
ATOM 2249 O O . ALA A 1 278 ? 38.646 9.865 -31.134 1.00 86.62 278 ALA A O 1
ATOM 2250 N N . CYS A 1 279 ? 38.810 10.435 -33.295 1.00 84.75 279 CYS A N 1
ATOM 2251 C CA . CYS A 1 279 ? 39.960 11.319 -33.093 1.00 84.75 279 CYS A CA 1
ATOM 2252 C C . CYS A 1 279 ? 39.629 12.547 -32.226 1.00 84.75 279 CYS A C 1
ATOM 2254 O O . CYS A 1 279 ? 40.480 12.979 -31.451 1.00 84.75 279 CYS A O 1
ATOM 2256 N N . ALA A 1 280 ? 38.414 13.097 -32.327 1.00 83.75 280 ALA A N 1
ATOM 2257 C CA . ALA A 1 280 ? 37.978 14.227 -31.507 1.00 83.75 280 ALA A CA 1
ATOM 2258 C C . ALA A 1 280 ? 37.808 13.841 -30.023 1.00 83.75 280 ALA A C 1
ATOM 2260 O O . ALA A 1 280 ? 38.321 14.535 -29.147 1.00 83.75 280 ALA A O 1
ATOM 2261 N N . ASN A 1 281 ? 37.186 12.691 -29.742 1.00 74.19 281 ASN A N 1
ATOM 2262 C CA . ASN A 1 281 ? 36.937 12.223 -28.371 1.00 74.19 281 ASN A CA 1
ATOM 2263 C C . ASN A 1 281 ? 38.229 11.886 -27.601 1.00 74.19 281 ASN A C 1
ATOM 2265 O O . ASN A 1 281 ? 38.310 12.081 -26.388 1.00 74.19 281 ASN A O 1
ATOM 2269 N N . VAL A 1 282 ? 39.270 11.406 -28.293 1.00 67.44 282 VAL A N 1
ATOM 2270 C CA . VAL A 1 282 ? 40.579 11.132 -27.672 1.00 67.44 282 VAL A CA 1
ATOM 2271 C C . VAL A 1 282 ? 41.256 12.429 -27.205 1.00 67.44 282 VAL A C 1
ATOM 2273 O O . VAL A 1 282 ? 41.842 12.441 -26.123 1.00 67.44 282 VAL A O 1
ATOM 2276 N N . GLY A 1 283 ? 41.113 13.532 -27.950 1.00 58.38 283 GLY A N 1
ATOM 2277 C CA . GLY A 1 283 ? 41.686 14.837 -27.591 1.00 58.38 283 GLY A CA 1
ATOM 2278 C C . GLY A 1 283 ? 41.040 15.508 -26.368 1.00 58.38 283 GLY A C 1
ATOM 2279 O O . GLY A 1 283 ? 41.720 16.217 -25.626 1.00 58.38 283 GLY A O 1
ATOM 2280 N N . GLU A 1 284 ? 39.756 15.253 -26.107 1.00 53.00 284 GLU A N 1
ATOM 2281 C CA . GLU A 1 284 ? 39.041 15.778 -24.930 1.00 53.00 284 GLU A CA 1
ATOM 2282 C C . GLU A 1 284 ? 39.444 15.060 -23.629 1.00 53.00 284 GLU A C 1
ATOM 2284 O O . GLU A 1 284 ? 39.621 15.691 -22.586 1.00 53.00 284 GLU A O 1
ATOM 2289 N N . SER A 1 285 ? 39.681 13.745 -23.692 1.00 53.41 285 SER A N 1
ATOM 2290 C CA . SER A 1 285 ? 40.082 12.942 -22.526 1.00 53.41 285 SER A CA 1
ATOM 2291 C C . SER A 1 285 ? 41.486 13.275 -21.994 1.00 53.41 285 SER A C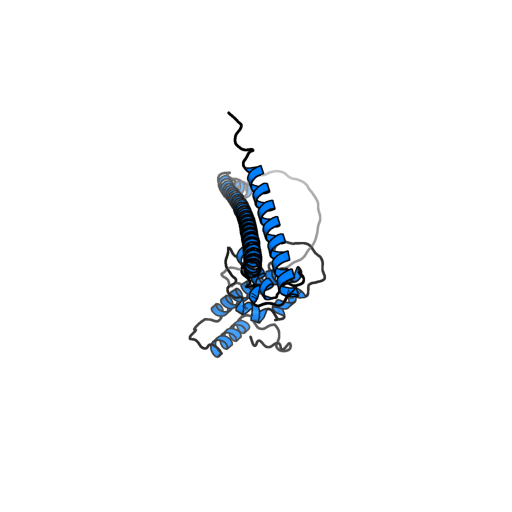 1
ATOM 2293 O O . SER A 1 285 ? 41.739 13.162 -20.793 1.00 53.41 285 SER A O 1
ATOM 2295 N N . THR A 1 286 ? 42.392 13.756 -22.853 1.00 51.28 286 THR A N 1
ATOM 2296 C CA . THR A 1 286 ? 43.752 14.159 -22.461 1.00 51.28 286 THR A CA 1
ATOM 2297 C C . THR A 1 286 ? 43.807 15.508 -21.738 1.00 51.28 286 THR A C 1
ATOM 2299 O O . THR A 1 286 ? 44.716 15.727 -20.944 1.00 51.28 286 THR A O 1
ATOM 2302 N N . SER A 1 287 ? 42.816 16.388 -21.929 1.00 49.06 287 SER A N 1
ATOM 2303 C CA . SER A 1 287 ? 42.784 17.722 -21.304 1.00 49.06 287 SER A CA 1
ATOM 2304 C C . SER A 1 287 ? 42.409 17.705 -19.815 1.00 49.06 287 SER A C 1
ATOM 2306 O O . SER A 1 287 ? 42.747 18.644 -19.097 1.00 49.06 287 SER A O 1
ATOM 2308 N N . VAL A 1 288 ? 41.711 16.672 -19.330 1.00 50.50 288 VAL A N 1
ATOM 2309 C CA . VAL A 1 288 ? 41.252 16.585 -17.925 1.00 50.50 288 VAL A CA 1
ATOM 2310 C C . VAL A 1 288 ? 42.329 15.984 -17.004 1.00 50.50 288 VAL A C 1
ATOM 2312 O O . VAL A 1 288 ? 42.316 16.211 -15.796 1.00 50.50 288 VAL A O 1
ATOM 2315 N N . GLY A 1 289 ? 43.307 15.260 -17.561 1.00 46.72 289 GLY A N 1
ATOM 2316 C CA . GLY A 1 289 ? 44.389 14.617 -16.802 1.00 46.72 289 GLY A CA 1
ATOM 2317 C C . GLY A 1 289 ? 45.540 15.540 -16.382 1.00 46.72 289 GLY A C 1
ATOM 2318 O O . GLY A 1 289 ? 46.317 15.176 -15.504 1.00 46.72 289 GLY A O 1
ATOM 2319 N N . GLU A 1 290 ? 45.656 16.737 -16.963 1.00 47.81 290 GLU A N 1
ATOM 2320 C CA . GLU A 1 290 ? 46.816 17.621 -16.756 1.00 47.81 290 GLU A CA 1
ATOM 2321 C C . GLU A 1 290 ? 46.638 18.627 -15.599 1.00 47.81 290 GLU A C 1
ATOM 2323 O O . GLU A 1 290 ? 47.573 19.332 -15.226 1.00 47.81 290 GLU A O 1
ATOM 2328 N N . SER A 1 291 ? 45.455 18.683 -14.971 1.00 49.44 291 SER A N 1
ATOM 2329 C CA . SER A 1 291 ? 45.144 19.651 -13.901 1.00 49.44 291 SER A CA 1
ATOM 2330 C C . SER A 1 291 ? 45.395 19.148 -12.469 1.00 49.44 291 SER A C 1
ATOM 2332 O O . SER A 1 291 ? 45.228 19.918 -11.528 1.00 49.44 291 SER A O 1
ATOM 2334 N N . PHE A 1 292 ? 45.778 17.879 -12.269 1.00 45.28 292 PHE A N 1
ATOM 2335 C CA . PHE A 1 292 ? 45.904 17.276 -10.926 1.00 45.28 292 PHE A CA 1
ATOM 2336 C C . PHE A 1 292 ? 47.350 17.186 -10.394 1.00 45.28 292 PHE A C 1
ATOM 2338 O O . PHE A 1 292 ? 47.564 16.758 -9.264 1.00 45.28 292 PHE A O 1
ATOM 2345 N N . VAL A 1 293 ? 48.359 17.624 -11.154 1.00 50.94 293 VAL A N 1
ATOM 2346 C CA . VAL A 1 293 ? 49.774 17.555 -10.733 1.00 50.94 293 VAL A CA 1
ATOM 2347 C C . VAL A 1 293 ? 50.366 18.958 -10.576 1.00 50.94 293 VAL A C 1
ATOM 2349 O O . VAL A 1 293 ? 51.274 19.350 -11.303 1.00 50.94 293 VAL A O 1
ATOM 2352 N N . ARG A 1 294 ? 49.835 19.756 -9.642 1.00 48.25 294 ARG A N 1
ATOM 2353 C CA . ARG A 1 294 ? 50.568 20.914 -9.096 1.00 48.25 294 ARG A CA 1
ATOM 2354 C C . ARG A 1 294 ? 49.963 21.410 -7.784 1.00 48.25 294 ARG A C 1
ATOM 2356 O O . ARG A 1 294 ? 49.133 22.309 -7.785 1.00 48.25 294 ARG A O 1
ATOM 2363 N N . LEU A 1 295 ? 50.391 20.812 -6.679 1.00 44.53 295 LEU A N 1
ATOM 2364 C CA . LEU A 1 295 ? 50.365 21.397 -5.335 1.00 44.53 295 LEU A CA 1
ATOM 2365 C C . LEU A 1 295 ? 51.297 20.552 -4.453 1.00 44.53 295 LEU A C 1
ATOM 2367 O O . LEU A 1 295 ? 50.861 19.629 -3.771 1.00 44.53 295 LEU A O 1
ATOM 2371 N N . GLU A 1 296 ? 52.591 20.854 -4.553 1.00 45.66 296 GLU A N 1
ATOM 2372 C CA . GLU A 1 296 ? 53.542 20.747 -3.438 1.00 45.66 296 GLU A CA 1
ATOM 2373 C C . GLU A 1 296 ? 53.857 22.167 -2.961 1.00 45.66 296 GLU A C 1
ATOM 2375 O O . GLU A 1 296 ? 53.948 23.063 -3.839 1.00 45.66 296 GLU A O 1
#

Radius of gyration: 43.84 Å; chains: 1; bounding box: 103×67×141 Å

pLDDT: mean 71.49, std 23.89, range [21.58, 97.81]

Foldseek 3Di:
DPDDPDVVVDPPDPPLVVLVVVVVVCVVPDPDDDPDDSVNSVVVVVVLVVLLLLLLVLLVVLVVVPDPPDDPVNSNVRSQVVVCVVVVNDGRPNVVVSVVPCPPPVNCVVVVPPPDDDDDDDDDPPDDPDDDDDDDDDDDDDDDDDDDDDDDDDDDDDDDDDDDDPDDPVVVVVVVVPVPPPVVVVVVVVVVVVVVVVVVVVVVVVVVVVVVVVVVVVVVVVVVVVVVVVVVVVVVVVVVVVVVVVVLCCLVPPDLVPDDPVVSVVSVVVPVVVVVVVVVVVVVVVVVVPPPPDDD

InterPro domains:
  IPR029466 No apical meristem-associated, C-terminal domain [PF14303] (93-273)